Protein AF-A0AAN7DTL0-F1 (afdb_monomer_lite)

InterPro domains:
  IPR003123 VPS9 domain [PF02204] (1-80)
  IPR003123 VPS9 domain [PS51205] (1-87)
  IPR003123 VPS9 domain [SM00167] (1-96)
  IPR037191 VPS9 domain superfamily [G3DSA:1.20.1050.80] (1-104)
  IPR037191 VPS9 domain superfamily [SSF109993] (1-94)
  IPR045046 Vacuolar protein sorting-associated protein 9-like [PTHR23101] (1-171)

Secondary structure (DSSP, 8-state):
-HHHHHHHHHHHHHHHHS--SS--HHHHHHHHHHHHHHH--TTHHHHHHHHHHHS-GGGS-THHHHHHHHHHHHHHHHHS--TGGGTS-HHHHHHHHHHHHHHHHHHHHTTS------------------------S--S-TTSS--TTT--TTHHHHHHHHHHHHHHHHHHHHHHHHHHHHTT-------------------------------

Sequence (215 aa):
MNCCRVINNLLLNASMSENHALAGLDDFLPVLIYVTIKANPPQLHSNLKFIQLYRRQAKLVSEAAYYFTNLVSAKTFIVDLNGKSLSMDEIKFEESMQAARLTQTNRATQIETSPTLQGQTDPTPTRMHDKEKDTSGGSNYPYMDAEAGELTVGDVERLLSLYKDVVTKYTSLYKVVRHLSISKTETPVPHSEGTSFLLTQPEGTNTKIDHQKGK

Foldseek 3Di:
DVVLVVLQVVQQVVCVVDVDPRCDPVNRLVVLLVCCVVVVDPPLVVVLVCCVPPPDVVVCDDPNVVVSVSSVVSVVCVVVPAQVSVVHDRVVRVVVVVVVVVVVVVVVCVVPDDDDDDDDDDDDDDDDDDDDDDDPDDDPCPCPPPDPVRDDPVCVVVVVVVVVVVVVVVVVVVVVVVVVVVVPDDDDDDDDDDDDDDDDDDDDDDDDDDDDDDD

pLDDT: mean 74.24, std 25.09, range [28.2, 97.75]

Radius of gyration: 32.85 Å; chains: 1; bounding box: 103×50×85 Å

Organism: Quercus rubra (NCBI:txid3512)

Structure (mmCIF, N/CA/C/O backbone):
data_AF-A0AAN7DTL0-F1
#
_entry.id   AF-A0AAN7DTL0-F1
#
loop_
_atom_site.group_PDB
_atom_site.id
_atom_site.type_symbol
_atom_site.label_atom_id
_atom_site.label_alt_id
_atom_site.label_comp_id
_atom_site.label_asym_id
_atom_site.label_entity_id
_atom_site.label_seq_id
_atom_site.pdbx_PDB_ins_code
_atom_site.Cartn_x
_atom_site.Cartn_y
_atom_site.Cartn_z
_atom_site.occupancy
_atom_site.B_iso_or_equiv
_atom_site.auth_seq_id
_atom_site.auth_comp_id
_atom_site.auth_asym_id
_atom_site.auth_atom_id
_atom_site.pdbx_PDB_model_num
ATOM 1 N N . MET A 1 1 ? 5.613 1.010 -9.708 1.00 84.88 1 MET A N 1
ATOM 2 C CA . MET A 1 1 ? 6.569 1.655 -10.637 1.00 84.88 1 MET A CA 1
ATOM 3 C C . MET A 1 1 ? 6.277 3.140 -10.781 1.00 84.88 1 MET A C 1
ATOM 5 O O . MET A 1 1 ? 6.956 3.896 -10.110 1.00 84.88 1 MET A O 1
ATOM 9 N N . ASN A 1 2 ? 5.265 3.570 -11.549 1.00 93.31 2 ASN A N 1
ATOM 10 C CA . ASN A 1 2 ? 5.039 4.999 -11.850 1.00 93.31 2 ASN A CA 1
ATOM 11 C C . ASN A 1 2 ? 4.990 5.901 -10.602 1.00 93.31 2 ASN A C 1
ATOM 13 O O . ASN A 1 2 ? 5.726 6.876 -10.553 1.00 93.31 2 ASN A O 1
ATOM 17 N N . CYS A 1 3 ? 4.214 5.527 -9.575 1.00 94.75 3 CYS A N 1
ATOM 18 C CA . CYS A 1 3 ? 4.151 6.247 -8.292 1.00 94.75 3 CYS A CA 1
ATOM 19 C C . CYS A 1 3 ? 5.545 6.477 -7.671 1.00 94.75 3 CYS A C 1
ATOM 21 O O . CYS A 1 3 ? 5.913 7.609 -7.386 1.00 94.75 3 CYS A O 1
ATOM 23 N N . CYS A 1 4 ? 6.362 5.429 -7.555 1.00 92.62 4 CYS A N 1
ATOM 24 C CA . CYS A 1 4 ? 7.705 5.498 -6.973 1.00 92.62 4 CYS A CA 1
ATOM 25 C C . CYS A 1 4 ? 8.653 6.411 -7.771 1.00 92.62 4 CYS A C 1
ATOM 27 O O . CYS A 1 4 ? 9.419 7.160 -7.176 1.00 92.62 4 CYS A O 1
ATOM 29 N N . ARG A 1 5 ? 8.565 6.400 -9.111 1.00 92.44 5 ARG A N 1
ATOM 30 C CA . ARG A 1 5 ? 9.346 7.308 -9.973 1.00 92.44 5 ARG A CA 1
ATOM 31 C C . ARG A 1 5 ? 8.903 8.765 -9.804 1.00 92.44 5 ARG A C 1
ATOM 33 O O . ARG A 1 5 ? 9.748 9.647 -9.759 1.00 92.44 5 ARG A O 1
ATOM 40 N N . VAL A 1 6 ? 7.597 9.016 -9.661 1.00 95.00 6 VAL A N 1
ATOM 41 C CA . VAL A 1 6 ? 7.064 10.358 -9.363 1.00 95.00 6 VAL A CA 1
ATOM 42 C C . VAL A 1 6 ? 7.535 10.841 -7.990 1.00 95.00 6 VAL A C 1
ATOM 44 O O . VAL A 1 6 ? 8.031 11.957 -7.903 1.00 95.00 6 VAL A O 1
ATOM 47 N N . ILE A 1 7 ? 7.463 10.002 -6.948 1.00 92.88 7 ILE A N 1
ATOM 48 C CA . ILE A 1 7 ? 7.978 10.330 -5.607 1.00 92.88 7 ILE A CA 1
ATOM 49 C C . ILE A 1 7 ? 9.470 10.684 -5.674 1.00 92.88 7 ILE A C 1
ATOM 51 O O . ILE A 1 7 ? 9.850 11.756 -5.215 1.00 92.88 7 ILE A O 1
ATOM 55 N N . ASN A 1 8 ? 10.300 9.844 -6.304 1.00 90.56 8 ASN A N 1
ATOM 56 C CA . ASN A 1 8 ? 11.735 10.115 -6.441 1.00 90.56 8 ASN A CA 1
ATOM 57 C C . ASN A 1 8 ? 12.015 11.427 -7.182 1.00 90.56 8 ASN A C 1
ATOM 59 O O . ASN A 1 8 ? 12.858 12.197 -6.741 1.00 90.56 8 ASN A O 1
ATOM 63 N N . ASN A 1 9 ? 11.300 11.718 -8.272 1.00 91.00 9 ASN A N 1
ATOM 64 C CA . ASN A 1 9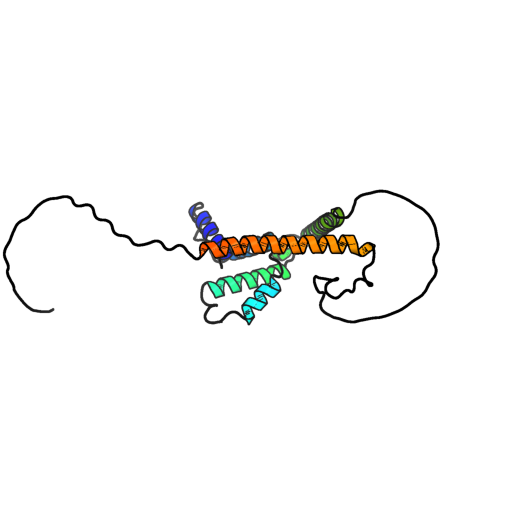 ? 11.474 12.975 -9.003 1.00 91.00 9 ASN A CA 1
ATOM 65 C C . ASN A 1 9 ? 11.083 14.199 -8.155 1.00 91.00 9 ASN A C 1
ATOM 67 O O . ASN A 1 9 ? 11.750 15.226 -8.226 1.00 91.00 9 ASN A O 1
ATOM 71 N N . LEU A 1 10 ? 10.025 14.100 -7.342 1.00 91.50 10 LEU A N 1
ATOM 72 C CA . LEU A 1 10 ? 9.616 15.177 -6.434 1.00 91.50 10 LEU A CA 1
ATOM 73 C C . LEU A 1 10 ? 10.633 15.388 -5.302 1.00 91.50 10 LEU A C 1
ATOM 75 O O . LEU A 1 10 ? 10.972 16.531 -5.009 1.00 91.50 10 LEU A O 1
ATOM 79 N N . LEU A 1 11 ? 11.156 14.305 -4.719 1.00 89.81 11 LEU A N 1
ATOM 80 C CA . LEU A 1 11 ? 12.211 14.358 -3.702 1.00 89.81 11 LEU A CA 1
ATOM 81 C C . LEU A 1 11 ? 13.516 14.939 -4.258 1.00 89.81 11 LEU A C 1
ATOM 83 O O . LEU A 1 11 ? 14.120 15.799 -3.623 1.00 89.81 11 LEU A O 1
ATOM 87 N N . LEU A 1 12 ? 13.914 14.537 -5.469 1.00 87.12 12 LEU A N 1
ATOM 88 C CA . LEU A 1 12 ? 15.067 15.116 -6.156 1.00 87.12 12 LEU A CA 1
ATOM 89 C C . LEU A 1 12 ? 14.874 16.622 -6.363 1.00 87.12 12 LEU A C 1
ATOM 91 O O . LEU A 1 12 ? 15.740 17.391 -5.961 1.00 87.12 12 LEU A O 1
ATOM 95 N N . ASN A 1 13 ? 13.724 17.057 -6.889 1.00 86.75 13 ASN A N 1
ATOM 96 C CA . ASN A 1 13 ? 13.424 18.480 -7.077 1.00 86.75 13 ASN A CA 1
ATOM 97 C C . ASN A 1 13 ? 13.464 19.274 -5.757 1.00 86.75 13 ASN A C 1
ATOM 99 O O . ASN A 1 13 ? 13.990 20.384 -5.743 1.00 86.75 13 ASN A O 1
ATOM 103 N N . ALA A 1 14 ? 12.962 18.708 -4.653 1.00 85.94 14 ALA A N 1
ATOM 104 C CA . ALA A 1 14 ? 13.074 19.320 -3.328 1.00 85.94 14 ALA A CA 1
ATOM 105 C C . ALA A 1 14 ? 14.546 19.452 -2.887 1.00 85.94 14 ALA A C 1
ATOM 107 O O . ALA A 1 14 ? 14.980 20.549 -2.544 1.00 85.94 14 ALA A O 1
ATOM 108 N N . SER A 1 15 ? 15.346 18.385 -3.019 1.00 80.94 15 SER A N 1
ATOM 109 C C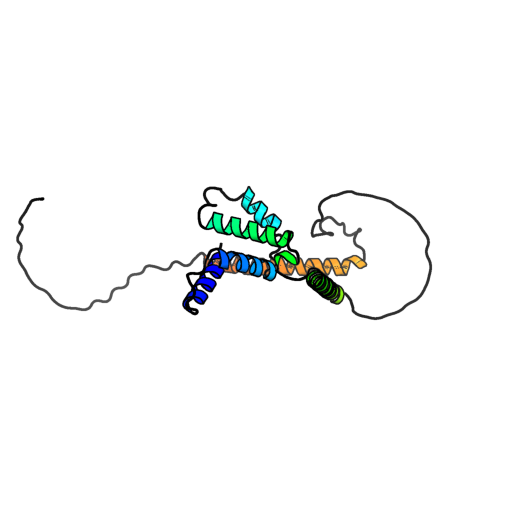A . SER A 1 15 ? 16.786 18.390 -2.686 1.00 80.94 15 SER A CA 1
ATOM 110 C C . SER A 1 15 ? 17.669 19.241 -3.613 1.00 80.94 15 SER A C 1
ATOM 112 O O . SER A 1 15 ? 18.841 19.448 -3.321 1.00 80.94 15 SER A O 1
ATOM 114 N N . MET A 1 16 ? 17.142 19.721 -4.747 1.00 77.94 16 MET A N 1
ATOM 115 C CA . MET A 1 16 ? 17.816 20.723 -5.588 1.00 77.94 16 MET A CA 1
ATOM 116 C C . MET A 1 16 ? 17.417 22.161 -5.213 1.00 77.94 16 MET A C 1
ATOM 118 O O . MET A 1 16 ? 18.109 23.102 -5.594 1.00 77.94 16 MET A O 1
ATOM 122 N N . SER A 1 17 ? 16.296 22.345 -4.505 1.00 75.69 17 SER A N 1
ATOM 123 C CA . SER A 1 17 ? 15.807 23.652 -4.041 1.00 75.69 17 SER A CA 1
ATOM 124 C C . SER A 1 17 ? 16.312 23.997 -2.640 1.00 75.69 17 SER A C 1
ATOM 126 O O . SER A 1 17 ? 16.540 25.164 -2.329 1.00 75.69 17 SER A O 1
ATOM 128 N N . GLU A 1 18 ? 16.470 22.988 -1.792 1.00 66.56 18 GLU A N 1
ATOM 129 C CA . GLU A 1 18 ? 17.090 23.073 -0.475 1.00 66.56 18 GLU A CA 1
ATOM 130 C C . GLU A 1 18 ? 18.455 22.384 -0.583 1.00 66.56 18 GLU A C 1
ATOM 132 O O . GLU A 1 18 ? 18.510 21.265 -1.081 1.00 66.56 18 GLU A O 1
ATOM 137 N N . ASN A 1 19 ? 19.551 23.019 -0.138 1.00 60.00 19 ASN A N 1
ATOM 138 C CA . ASN A 1 19 ? 20.939 22.516 -0.268 1.00 60.00 19 ASN A CA 1
ATOM 139 C C . ASN A 1 19 ? 21.245 21.289 0.632 1.00 60.00 19 ASN A C 1
ATOM 141 O O . ASN A 1 19 ? 22.289 21.219 1.284 1.00 60.00 19 ASN A O 1
ATOM 145 N N . HIS A 1 20 ? 20.319 20.340 0.714 1.00 58.62 20 HIS A N 1
ATOM 146 C CA . HIS A 1 20 ? 20.423 19.121 1.494 1.00 58.62 20 HIS A CA 1
ATOM 147 C C . HIS A 1 20 ? 21.000 17.989 0.636 1.00 58.62 20 HIS A C 1
ATOM 149 O O . HIS A 1 20 ? 20.791 17.935 -0.576 1.00 58.62 20 HIS A O 1
ATOM 155 N N . ALA A 1 21 ? 21.762 17.085 1.256 1.00 56.19 21 ALA A N 1
ATOM 156 C CA . ALA A 1 21 ? 22.398 15.986 0.534 1.00 56.19 21 ALA A CA 1
ATOM 157 C C . ALA A 1 21 ? 21.357 15.104 -0.186 1.00 56.19 21 ALA A C 1
ATOM 159 O O . ALA A 1 21 ? 20.257 14.907 0.326 1.00 56.19 21 ALA A O 1
ATOM 160 N N . LEU A 1 22 ? 21.741 14.597 -1.366 1.00 54.16 22 LEU A N 1
ATOM 161 C CA . LEU A 1 22 ? 20.922 13.817 -2.307 1.00 54.16 22 LEU A CA 1
ATOM 162 C C . LEU A 1 22 ? 19.872 12.935 -1.616 1.00 54.16 22 LEU A C 1
ATOM 164 O O . LEU A 1 22 ? 20.251 12.047 -0.853 1.00 54.16 22 LEU A O 1
ATOM 168 N N . ALA A 1 23 ? 18.594 13.150 -1.960 1.00 59.16 23 ALA A N 1
ATOM 169 C CA . ALA A 1 23 ? 17.445 12.445 -1.390 1.00 59.16 23 ALA A CA 1
ATOM 170 C C . ALA A 1 23 ? 17.705 10.935 -1.235 1.00 59.16 23 ALA A C 1
ATOM 172 O O . ALA A 1 23 ? 17.843 10.197 -2.220 1.00 59.16 23 ALA A O 1
ATOM 173 N N . GLY A 1 24 ? 17.814 10.500 0.017 1.00 64.94 24 GLY A N 1
ATOM 174 C CA . GLY A 1 24 ? 18.273 9.174 0.389 1.00 64.94 24 GLY A CA 1
ATOM 175 C C . GLY A 1 24 ? 17.180 8.113 0.291 1.00 64.94 24 GLY A C 1
ATOM 176 O O . GLY A 1 24 ? 15.995 8.388 0.087 1.00 64.94 24 GLY A O 1
ATOM 177 N N . LEU A 1 25 ? 17.577 6.858 0.518 1.00 62.06 25 LEU A N 1
ATOM 178 C CA . LEU A 1 25 ? 16.626 5.766 0.757 1.00 62.06 25 LEU A CA 1
ATOM 179 C C . LEU A 1 25 ? 15.698 6.091 1.943 1.00 62.06 25 LEU A C 1
ATOM 181 O O . LEU A 1 25 ? 14.508 5.764 1.902 1.00 62.06 25 LEU A O 1
ATOM 185 N N . ASP A 1 26 ? 16.245 6.775 2.948 1.00 78.25 26 ASP A N 1
ATOM 186 C CA . ASP A 1 26 ? 15.572 7.139 4.193 1.00 78.25 26 ASP A CA 1
ATOM 187 C C . ASP A 1 26 ? 14.480 8.208 4.001 1.00 78.25 26 ASP A C 1
ATOM 189 O O . ASP A 1 26 ? 13.496 8.199 4.736 1.00 78.25 26 ASP A O 1
ATOM 193 N N . ASP A 1 27 ? 14.572 9.050 2.963 1.00 87.69 27 ASP A N 1
ATOM 194 C CA . ASP A 1 27 ? 13.522 10.019 2.601 1.00 87.69 27 ASP A CA 1
ATOM 195 C C . ASP A 1 27 ? 12.380 9.359 1.808 1.00 87.69 27 ASP A C 1
ATOM 197 O O . ASP A 1 27 ? 11.207 9.731 1.915 1.00 87.69 27 ASP A O 1
ATOM 201 N N . PHE A 1 28 ? 12.705 8.345 0.998 1.00 92.44 28 PHE A N 1
ATOM 202 C CA . PHE A 1 28 ? 11.746 7.704 0.098 1.00 92.44 28 PHE A CA 1
ATOM 203 C C . PHE A 1 28 ? 10.671 6.895 0.831 1.00 92.44 28 PHE A C 1
ATOM 205 O O . PHE A 1 28 ? 9.485 6.988 0.494 1.00 92.44 28 PHE A O 1
ATOM 212 N N . LEU A 1 29 ? 11.063 6.061 1.800 1.00 93.88 29 LEU A N 1
ATOM 213 C CA . LEU A 1 29 ? 10.135 5.118 2.431 1.00 93.88 29 LEU A CA 1
ATOM 214 C C . LEU A 1 29 ? 9.040 5.811 3.274 1.00 93.88 29 LEU A C 1
ATOM 216 O O . LEU A 1 29 ? 7.875 5.437 3.100 1.00 93.88 29 LEU A O 1
ATOM 220 N N . PRO A 1 30 ? 9.325 6.837 4.105 1.00 94.56 30 PRO A N 1
ATOM 221 C CA . PRO A 1 30 ? 8.293 7.595 4.817 1.00 94.56 30 PRO A CA 1
ATOM 222 C C . PRO A 1 30 ? 7.285 8.257 3.870 1.00 94.56 30 PRO A C 1
ATOM 224 O O . PRO A 1 30 ? 6.075 8.182 4.098 1.00 94.56 30 PRO A O 1
ATOM 227 N N . VAL A 1 31 ? 7.754 8.832 2.755 1.00 95.44 31 VAL A N 1
ATOM 228 C CA . VAL A 1 31 ? 6.873 9.433 1.741 1.00 95.44 31 VAL A CA 1
ATOM 229 C C . VAL A 1 31 ? 6.033 8.369 1.031 1.00 95.44 31 VAL A C 1
ATOM 231 O O . VAL A 1 31 ? 4.840 8.581 0.812 1.00 95.44 31 VAL A O 1
ATOM 234 N N . LEU A 1 32 ? 6.593 7.192 0.730 1.00 96.38 32 LEU A N 1
ATOM 235 C CA . LEU A 1 32 ? 5.830 6.076 0.164 1.00 96.38 32 LEU A CA 1
ATOM 236 C C . LEU A 1 32 ? 4.743 5.567 1.126 1.00 96.38 32 LEU A C 1
ATOM 238 O O . LEU A 1 32 ? 3.627 5.288 0.680 1.00 96.38 32 LEU A O 1
ATOM 242 N N . ILE A 1 33 ? 5.036 5.470 2.428 1.00 96.75 33 ILE A N 1
ATOM 243 C CA . ILE A 1 33 ? 4.054 5.121 3.468 1.00 96.75 33 ILE A CA 1
ATOM 244 C C . ILE A 1 33 ? 2.928 6.160 3.485 1.00 96.75 33 ILE A C 1
ATOM 246 O O . ILE A 1 33 ? 1.760 5.796 3.333 1.00 96.75 33 ILE A O 1
ATOM 250 N N . TYR A 1 34 ? 3.268 7.450 3.571 1.00 96.56 34 TYR A N 1
ATOM 251 C CA . TYR A 1 34 ? 2.298 8.547 3.566 1.00 96.56 34 TYR A CA 1
ATOM 252 C C . TYR A 1 34 ? 1.398 8.523 2.321 1.00 96.56 34 TYR A C 1
ATOM 254 O O . TYR A 1 34 ? 0.171 8.528 2.438 1.00 96.56 34 TYR A O 1
ATOM 262 N N . VAL A 1 35 ? 1.985 8.422 1.123 1.00 97.75 35 VAL A N 1
ATOM 263 C CA . VAL A 1 35 ? 1.236 8.343 -0.142 1.00 97.75 35 VAL A CA 1
ATOM 264 C C . VAL A 1 35 ? 0.335 7.106 -0.179 1.00 97.75 35 VAL A C 1
ATOM 266 O O . VAL A 1 35 ? -0.795 7.199 -0.653 1.00 97.75 35 VAL A O 1
ATOM 269 N N . THR A 1 36 ? 0.778 5.967 0.360 1.00 97.56 36 THR A N 1
ATOM 270 C CA . THR A 1 36 ? -0.031 4.737 0.416 1.00 97.56 36 THR A CA 1
ATOM 271 C C . THR A 1 36 ? -1.252 4.902 1.325 1.00 97.56 36 THR A C 1
ATOM 273 O O . THR A 1 36 ? -2.355 4.537 0.918 1.00 97.56 36 THR A O 1
ATOM 276 N N . ILE A 1 37 ? -1.088 5.514 2.505 1.00 96.88 37 ILE A N 1
ATOM 277 C CA . ILE A 1 37 ? -2.197 5.833 3.423 1.00 96.88 37 ILE A CA 1
ATOM 278 C C . ILE A 1 37 ? -3.173 6.816 2.760 1.00 96.88 37 ILE A C 1
ATOM 280 O O . ILE A 1 37 ? -4.380 6.580 2.746 1.00 96.88 37 ILE A O 1
ATOM 284 N N . LYS A 1 38 ? -2.665 7.907 2.172 1.00 96.81 38 LYS A N 1
ATOM 285 C CA . LYS A 1 38 ? -3.496 8.962 1.566 1.00 96.81 38 LYS A CA 1
ATOM 286 C C . LYS A 1 38 ? -4.232 8.510 0.305 1.00 96.81 38 LYS A C 1
ATOM 288 O O . LYS A 1 38 ? -5.343 8.978 0.073 1.00 96.81 38 LYS A O 1
ATOM 293 N N . ALA A 1 39 ? -3.635 7.630 -0.498 1.00 97.44 39 ALA A N 1
ATOM 294 C CA . ALA A 1 39 ? -4.265 7.079 -1.696 1.00 97.44 39 ALA A CA 1
ATOM 295 C C . ALA A 1 39 ? -5.263 5.950 -1.388 1.00 97.44 39 ALA A C 1
ATOM 297 O O . ALA A 1 39 ? -6.143 5.703 -2.208 1.00 97.44 39 ALA A O 1
ATOM 298 N N . ASN A 1 40 ? -5.107 5.261 -0.247 1.00 96.25 40 ASN A N 1
ATOM 299 C CA . ASN A 1 40 ? -5.919 4.120 0.194 1.00 96.25 40 ASN A CA 1
ATOM 300 C C . ASN A 1 40 ? -6.302 3.147 -0.954 1.00 96.25 40 ASN A C 1
ATOM 302 O O . ASN A 1 40 ? -7.487 2.956 -1.246 1.00 96.25 40 ASN A O 1
ATOM 306 N N . PRO A 1 41 ? -5.316 2.575 -1.676 1.00 96.38 41 PRO A N 1
ATOM 307 C CA . PRO A 1 41 ? -5.588 1.789 -2.874 1.00 96.38 41 PRO A CA 1
ATOM 308 C C . PRO A 1 41 ? -6.394 0.518 -2.537 1.00 96.38 41 PRO A C 1
ATOM 310 O O . PRO A 1 41 ? -5.975 -0.265 -1.675 1.00 96.38 41 PRO A O 1
ATOM 313 N N . PRO A 1 42 ? -7.522 0.258 -3.228 1.00 94.44 42 PRO A N 1
ATOM 314 C CA . PRO A 1 42 ? -8.387 -0.870 -2.911 1.00 94.44 42 PRO A CA 1
ATOM 315 C C . PRO A 1 42 ? -7.650 -2.202 -3.078 1.00 94.44 42 PRO A C 1
ATOM 317 O O . PRO A 1 42 ? -6.850 -2.388 -3.997 1.00 94.44 42 PRO A O 1
ATOM 320 N N . GLN A 1 43 ? -7.939 -3.144 -2.176 1.00 95.94 43 GLN A N 1
ATOM 321 C CA . GLN A 1 43 ? -7.396 -4.508 -2.194 1.00 95.94 43 GLN A CA 1
ATOM 322 C C . GLN A 1 43 ? -5.851 -4.579 -2.234 1.00 95.94 43 GLN A C 1
ATOM 324 O O . GLN A 1 43 ? -5.293 -5.537 -2.770 1.00 95.94 43 GLN A O 1
ATOM 329 N N . LEU A 1 44 ? -5.142 -3.595 -1.656 1.00 97.00 44 LEU A N 1
ATOM 330 C CA . LEU A 1 44 ? -3.671 -3.510 -1.666 1.00 97.00 44 LEU A CA 1
ATOM 331 C C . LEU A 1 44 ? -2.978 -4.837 -1.309 1.00 97.00 44 LEU A C 1
ATOM 333 O O . LEU A 1 44 ? -2.071 -5.264 -2.022 1.00 97.00 44 LEU A O 1
ATOM 337 N N . HIS A 1 45 ? -3.427 -5.519 -0.250 1.00 96.44 45 HIS A N 1
ATOM 338 C CA . HIS A 1 45 ? -2.856 -6.804 0.163 1.00 96.44 45 HIS A CA 1
ATOM 339 C C . HIS A 1 45 ? -2.965 -7.880 -0.934 1.00 96.44 45 HIS A C 1
ATOM 341 O O . HIS A 1 45 ? -1.965 -8.515 -1.275 1.00 96.44 45 HIS A O 1
ATOM 347 N N . SER A 1 46 ? -4.150 -8.041 -1.529 1.00 97.75 46 SER A N 1
ATOM 348 C CA . SER A 1 46 ? -4.396 -8.996 -2.616 1.00 97.75 46 SER A CA 1
ATOM 349 C C . SER A 1 46 ? -3.593 -8.648 -3.869 1.00 97.75 46 SER A C 1
ATOM 351 O O . SER A 1 46 ? -2.994 -9.533 -4.474 1.00 97.75 46 SER A O 1
ATOM 353 N N . ASN A 1 47 ? -3.510 -7.360 -4.219 1.00 97.00 47 ASN A N 1
ATOM 354 C CA . ASN A 1 47 ? -2.726 -6.872 -5.355 1.00 97.00 47 ASN A CA 1
ATOM 355 C C . ASN A 1 47 ? -1.225 -7.164 -5.192 1.00 97.00 47 ASN A C 1
ATOM 357 O O . ASN A 1 47 ? -0.584 -7.644 -6.129 1.00 97.00 47 ASN A O 1
ATOM 361 N N . LEU A 1 48 ? -0.658 -6.944 -4.000 1.00 96.50 48 LEU A N 1
ATOM 362 C CA . LEU A 1 48 ? 0.742 -7.279 -3.717 1.00 96.50 48 LEU A CA 1
ATOM 363 C C . LEU A 1 48 ? 0.990 -8.791 -3.769 1.00 96.50 48 LEU A C 1
ATOM 365 O O . LEU A 1 48 ? 1.939 -9.226 -4.421 1.00 96.50 48 LEU A O 1
ATOM 369 N N . LYS A 1 49 ? 0.109 -9.596 -3.161 1.00 96.50 49 LYS A N 1
ATOM 370 C CA . LYS A 1 49 ? 0.205 -11.064 -3.186 1.00 96.50 49 LYS A CA 1
ATOM 371 C C . LYS A 1 49 ? 0.091 -11.622 -4.610 1.00 96.50 49 LYS A C 1
ATOM 373 O O . LYS A 1 49 ? 0.851 -12.512 -4.981 1.00 96.50 49 LYS A O 1
ATOM 378 N N . PHE A 1 50 ? -0.796 -11.065 -5.436 1.00 97.56 50 PHE A N 1
ATOM 379 C CA . PHE A 1 50 ? -0.915 -11.417 -6.852 1.00 97.56 50 PHE A CA 1
ATOM 380 C C . PHE A 1 50 ? 0.378 -11.117 -7.624 1.00 97.56 50 PHE A C 1
ATOM 382 O O . PHE A 1 50 ? 0.875 -11.977 -8.350 1.00 97.56 50 PHE A O 1
ATOM 389 N N . ILE A 1 51 ? 0.967 -9.931 -7.431 1.00 95.50 51 ILE A N 1
ATOM 390 C CA . ILE A 1 51 ? 2.246 -9.571 -8.059 1.00 95.50 51 ILE A CA 1
ATOM 391 C C . ILE A 1 51 ? 3.362 -10.524 -7.607 1.00 95.50 51 ILE A C 1
ATOM 393 O O . ILE A 1 51 ? 4.134 -10.970 -8.450 1.00 95.50 51 ILE A O 1
ATOM 397 N N . GLN A 1 52 ? 3.429 -10.875 -6.321 1.00 92.94 52 GLN A N 1
ATOM 398 C CA . GLN A 1 52 ? 4.441 -11.791 -5.787 1.00 92.94 52 GLN A CA 1
ATOM 399 C C . GLN A 1 52 ? 4.355 -13.201 -6.396 1.00 92.94 52 GLN A C 1
ATOM 401 O O . GLN A 1 52 ? 5.387 -13.810 -6.661 1.00 92.94 52 GLN A O 1
ATOM 406 N N . LEU A 1 53 ? 3.140 -13.715 -6.618 1.00 95.31 53 LEU A N 1
ATOM 407 C CA . LEU A 1 53 ? 2.914 -15.081 -7.103 1.00 95.31 53 LEU A CA 1
ATOM 408 C C . LEU A 1 53 ? 2.977 -15.209 -8.633 1.00 95.31 53 LEU A C 1
ATOM 410 O O . LEU A 1 53 ? 3.513 -16.191 -9.139 1.00 95.31 53 LEU A O 1
ATOM 414 N N . TYR A 1 54 ? 2.435 -14.238 -9.375 1.00 96.25 54 TYR A N 1
ATOM 415 C CA . TYR A 1 54 ? 2.184 -14.380 -10.818 1.00 96.25 54 TYR A CA 1
ATOM 416 C C . TYR A 1 54 ? 3.069 -13.504 -11.714 1.00 96.25 54 TYR A C 1
ATOM 418 O O . TYR A 1 54 ? 3.057 -13.650 -12.941 1.00 96.25 54 TYR A O 1
ATOM 426 N N . ARG A 1 55 ? 3.872 -12.590 -11.153 1.00 93.25 55 ARG A N 1
ATOM 427 C CA . ARG A 1 55 ? 4.831 -11.819 -11.955 1.00 93.25 55 ARG A CA 1
ATOM 428 C C . ARG A 1 55 ? 6.027 -12.693 -12.328 1.00 93.25 55 ARG A C 1
ATOM 430 O O . ARG A 1 55 ? 6.652 -13.313 -11.476 1.00 93.25 55 ARG A O 1
ATOM 437 N N . ARG A 1 56 ? 6.408 -12.679 -13.612 1.00 92.50 56 ARG A N 1
ATOM 438 C CA . ARG A 1 56 ? 7.624 -13.362 -14.091 1.00 92.50 56 ARG A CA 1
ATOM 439 C C . ARG A 1 56 ? 8.837 -12.858 -13.304 1.00 92.50 56 ARG A C 1
ATOM 441 O O . ARG A 1 56 ? 9.161 -11.674 -13.406 1.00 92.50 56 ARG A O 1
ATOM 448 N N . GLN A 1 57 ? 9.521 -13.748 -12.587 1.00 87.81 57 GLN A N 1
ATOM 449 C CA . GLN A 1 57 ? 10.645 -13.401 -11.704 1.00 87.81 57 GLN A CA 1
ATOM 450 C C . GLN A 1 57 ? 11.771 -12.670 -12.459 1.00 87.81 57 GLN A C 1
ATOM 452 O O . GLN A 1 57 ? 12.244 -11.634 -12.006 1.00 87.81 57 GLN A O 1
ATOM 457 N N . ALA A 1 58 ? 12.076 -13.085 -13.695 1.00 89.88 58 ALA A N 1
ATOM 458 C CA . ALA A 1 58 ? 13.023 -12.399 -14.588 1.00 89.88 58 ALA A CA 1
ATOM 459 C C . ALA A 1 58 ? 12.653 -10.933 -14.946 1.00 89.88 58 ALA A C 1
ATOM 461 O O . ALA A 1 58 ? 13.463 -10.218 -15.525 1.00 89.88 58 ALA A O 1
ATOM 462 N N . LYS A 1 59 ? 11.432 -10.470 -14.627 1.00 88.62 59 LYS A N 1
ATOM 463 C CA . LYS A 1 59 ? 10.963 -9.073 -14.768 1.00 88.62 59 LYS A CA 1
ATOM 464 C C . LYS A 1 59 ? 10.660 -8.395 -13.418 1.00 88.62 59 LYS A C 1
ATOM 466 O O . LYS A 1 59 ? 9.983 -7.358 -13.374 1.00 88.62 59 LYS A O 1
ATOM 471 N N . LEU A 1 60 ? 11.114 -8.984 -12.315 1.00 89.38 60 LEU A N 1
ATOM 472 C CA . LEU A 1 60 ? 11.068 -8.426 -10.964 1.00 89.38 60 LEU A CA 1
ATOM 473 C C . LEU A 1 60 ? 12.498 -8.396 -10.403 1.00 89.38 60 LEU A C 1
ATOM 475 O O . LEU A 1 60 ? 12.842 -9.115 -9.475 1.00 89.38 60 LEU A O 1
ATOM 479 N N . VAL A 1 61 ? 13.337 -7.576 -11.036 1.00 92.00 61 VAL A N 1
ATOM 480 C CA . VAL A 1 61 ? 14.766 -7.399 -10.737 1.00 92.00 61 VAL A CA 1
ATOM 481 C C . VAL A 1 61 ? 15.107 -5.906 -10.686 1.00 92.00 61 VAL A C 1
ATOM 483 O O . VAL A 1 61 ? 14.355 -5.089 -11.227 1.00 92.00 61 VAL A O 1
ATOM 486 N N . SER A 1 62 ? 16.232 -5.545 -10.057 1.00 92.44 62 SER A N 1
ATOM 487 C CA . SER A 1 62 ? 16.711 -4.153 -9.935 1.00 92.44 62 SER A CA 1
ATOM 488 C C . SER A 1 62 ? 15.624 -3.204 -9.374 1.00 92.44 62 SER A C 1
ATOM 490 O O . SER A 1 62 ? 14.929 -3.579 -8.428 1.00 92.44 62 SER A O 1
ATOM 492 N N . GLU A 1 63 ? 15.439 -2.010 -9.951 1.00 91.44 63 GLU A N 1
ATOM 493 C CA . GLU A 1 63 ? 14.431 -0.991 -9.590 1.00 91.44 63 GLU A CA 1
ATOM 494 C C . GLU A 1 63 ? 13.032 -1.588 -9.338 1.00 91.44 63 GLU A C 1
ATOM 496 O O . GLU A 1 63 ? 12.338 -1.206 -8.393 1.00 91.44 63 GLU A O 1
ATOM 501 N N . ALA A 1 64 ? 12.616 -2.573 -10.145 1.00 92.12 64 ALA A N 1
ATOM 502 C CA . ALA A 1 64 ? 11.308 -3.210 -10.005 1.00 92.12 64 ALA A CA 1
ATOM 503 C C . ALA A 1 64 ? 11.188 -4.084 -8.751 1.00 92.12 64 ALA A C 1
ATOM 505 O O . ALA A 1 64 ? 10.118 -4.109 -8.144 1.00 92.12 64 ALA A O 1
ATOM 506 N N . ALA A 1 65 ? 12.260 -4.782 -8.366 1.00 94.12 65 ALA A N 1
ATOM 507 C CA . ALA A 1 65 ? 12.309 -5.519 -7.107 1.00 94.12 65 ALA A CA 1
ATOM 508 C C . ALA A 1 65 ? 12.369 -4.547 -5.922 1.00 94.12 65 ALA A C 1
ATOM 510 O O . ALA A 1 65 ? 11.567 -4.663 -5.003 1.00 94.12 65 ALA A O 1
ATOM 511 N N . TYR A 1 66 ? 13.244 -3.539 -5.992 1.00 93.44 66 TYR A N 1
ATOM 512 C CA . TYR A 1 66 ? 13.431 -2.531 -4.945 1.00 93.44 66 TYR A CA 1
ATOM 513 C C . TYR A 1 66 ? 12.123 -1.807 -4.577 1.00 93.44 66 TYR A C 1
ATOM 515 O O . TYR A 1 66 ? 11.710 -1.812 -3.417 1.00 93.44 66 TYR A O 1
ATOM 523 N N . TYR A 1 67 ? 11.402 -1.262 -5.563 1.00 94.31 67 TYR A N 1
ATOM 524 C CA . TYR A 1 67 ? 10.114 -0.608 -5.308 1.00 94.31 67 TYR A CA 1
ATOM 525 C C . TYR A 1 67 ? 9.019 -1.572 -4.845 1.00 94.31 67 TYR A C 1
ATOM 527 O O . TYR A 1 67 ? 8.128 -1.160 -4.102 1.00 94.31 67 TYR A O 1
ATOM 535 N N . PHE A 1 68 ? 9.049 -2.835 -5.280 1.00 96.19 68 PHE A N 1
ATOM 536 C CA . PHE A 1 68 ? 8.096 -3.833 -4.801 1.00 96.19 68 PHE A CA 1
ATOM 537 C C . PHE A 1 68 ? 8.344 -4.165 -3.326 1.00 96.19 68 PHE A C 1
ATOM 539 O O . PHE A 1 68 ? 7.404 -4.106 -2.538 1.00 96.19 68 PHE A O 1
ATOM 546 N N . THR A 1 69 ? 9.600 -4.406 -2.938 1.00 95.44 69 THR A N 1
ATOM 547 C CA . THR A 1 69 ? 10.001 -4.613 -1.540 1.00 95.44 69 THR A CA 1
ATOM 548 C C . THR A 1 69 ? 9.609 -3.421 -0.673 1.00 95.44 69 THR A C 1
ATOM 550 O O . THR A 1 69 ? 8.937 -3.617 0.332 1.00 95.44 69 THR A O 1
ATOM 553 N N . ASN A 1 70 ? 9.908 -2.184 -1.087 1.00 95.31 70 ASN A N 1
ATOM 554 C CA . ASN A 1 70 ? 9.528 -0.993 -0.316 1.00 95.31 70 ASN A CA 1
ATOM 555 C C . ASN A 1 70 ? 8.007 -0.833 -0.161 1.00 95.31 70 ASN A C 1
ATOM 557 O O . ASN A 1 70 ? 7.544 -0.418 0.899 1.00 95.31 70 ASN A O 1
ATOM 561 N N . LEU A 1 71 ? 7.209 -1.200 -1.171 1.00 96.69 71 LEU A N 1
ATOM 562 C CA . LEU A 1 71 ? 5.747 -1.172 -1.064 1.00 96.69 71 LEU A CA 1
ATOM 563 C C . LEU A 1 71 ? 5.197 -2.303 -0.173 1.00 96.69 71 LEU A C 1
ATOM 565 O O . LEU A 1 71 ? 4.201 -2.103 0.520 1.00 96.69 71 LEU A O 1
ATOM 569 N N . VAL A 1 72 ? 5.855 -3.467 -0.142 1.00 97.00 72 VAL A N 1
ATOM 570 C CA . VAL A 1 72 ? 5.560 -4.539 0.825 1.00 97.00 72 VAL A CA 1
ATOM 571 C C . VAL A 1 72 ? 5.910 -4.090 2.248 1.00 97.00 72 VAL A C 1
ATOM 573 O O . VAL A 1 72 ? 5.070 -4.233 3.134 1.00 97.00 72 VAL A O 1
ATOM 576 N N . SER A 1 73 ? 7.077 -3.472 2.462 1.00 96.75 73 SER A N 1
ATOM 577 C CA . SER A 1 73 ? 7.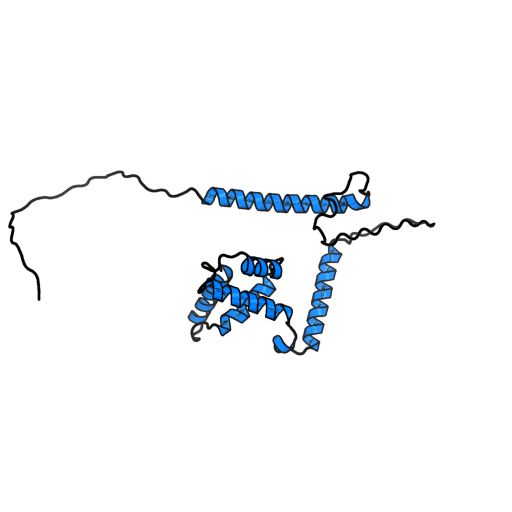476 -2.888 3.750 1.00 96.75 73 SER A CA 1
ATOM 578 C C . SER A 1 73 ? 6.489 -1.819 4.217 1.00 96.75 73 SER A C 1
ATOM 580 O O . SER A 1 73 ? 6.032 -1.875 5.355 1.00 96.75 73 SER A O 1
ATOM 582 N N . ALA A 1 74 ? 6.077 -0.905 3.330 1.00 97.06 74 ALA A N 1
ATOM 583 C CA . ALA A 1 74 ? 5.061 0.102 3.632 1.00 97.06 74 ALA A CA 1
ATOM 584 C C . ALA A 1 74 ? 3.711 -0.535 4.009 1.00 97.06 74 ALA A C 1
ATOM 586 O O . ALA A 1 74 ? 3.109 -0.149 5.008 1.00 97.06 74 ALA A O 1
ATOM 587 N N . LYS A 1 75 ? 3.253 -1.562 3.274 1.00 97.12 75 LYS A N 1
ATOM 588 C CA . LYS A 1 75 ? 2.039 -2.323 3.622 1.00 97.12 75 LYS A CA 1
ATOM 589 C C . LYS A 1 75 ? 2.151 -3.005 4.989 1.00 97.12 75 LYS A C 1
ATOM 591 O O . LYS A 1 75 ? 1.141 -3.131 5.673 1.00 97.12 75 LYS A O 1
ATOM 596 N N . THR A 1 76 ? 3.323 -3.510 5.368 1.00 97.31 76 THR A N 1
ATOM 597 C CA . THR A 1 76 ? 3.523 -4.154 6.676 1.00 97.31 76 THR A CA 1
ATOM 598 C C . THR A 1 76 ? 3.521 -3.110 7.786 1.00 97.31 76 THR A C 1
ATOM 600 O O . THR A 1 76 ? 2.696 -3.217 8.685 1.00 97.31 76 THR A O 1
ATOM 603 N N . PHE A 1 77 ? 4.295 -2.031 7.641 1.00 97.25 77 PHE A N 1
ATOM 604 C CA . PHE A 1 77 ? 4.296 -0.906 8.580 1.00 97.25 77 PHE A CA 1
ATOM 605 C C . PHE A 1 77 ? 2.888 -0.350 8.842 1.00 97.25 77 PHE A C 1
ATOM 607 O O . PHE A 1 77 ? 2.541 -0.115 9.989 1.00 97.25 77 PHE A O 1
ATOM 614 N N . ILE A 1 78 ? 2.060 -0.185 7.801 1.00 97.00 78 ILE A N 1
ATOM 615 C CA . ILE A 1 78 ? 0.679 0.316 7.932 1.00 97.00 78 ILE A CA 1
ATOM 616 C C . ILE A 1 78 ? -0.234 -0.662 8.693 1.00 97.00 78 ILE A C 1
ATOM 618 O O . ILE A 1 78 ? -1.159 -0.216 9.365 1.00 97.00 78 ILE A O 1
ATOM 622 N N . VAL A 1 79 ? -0.007 -1.977 8.590 1.00 95.81 79 VAL A N 1
ATOM 623 C CA . VAL A 1 79 ? -0.805 -2.985 9.317 1.00 95.81 79 VAL A CA 1
ATOM 624 C C . VAL A 1 79 ? -0.448 -3.021 10.802 1.00 95.81 79 VAL A C 1
ATOM 626 O O . VAL A 1 79 ? -1.348 -3.153 11.625 1.00 95.81 79 VAL A O 1
ATOM 629 N N . ASP A 1 80 ? 0.831 -2.848 11.135 1.00 95.56 80 ASP A N 1
ATOM 630 C CA . ASP A 1 80 ? 1.344 -2.927 12.510 1.00 95.56 80 ASP A CA 1
ATOM 631 C C . ASP A 1 80 ? 1.459 -1.534 13.187 1.00 95.56 80 ASP A C 1
ATOM 633 O O . ASP A 1 80 ? 2.094 -1.375 14.235 1.00 95.56 80 ASP A O 1
ATOM 637 N N . LEU A 1 81 ? 0.856 -0.504 12.576 1.00 95.19 81 LEU A N 1
ATOM 638 C CA . LEU A 1 81 ? 0.970 0.907 12.955 1.00 95.19 81 LEU A CA 1
ATOM 639 C C . LEU A 1 81 ? 0.295 1.203 14.305 1.00 95.19 81 LEU A C 1
ATOM 641 O O . LEU A 1 81 ? -0.882 0.916 14.509 1.00 95.19 81 LEU A O 1
ATOM 645 N N . ASN A 1 82 ? 1.043 1.846 15.200 1.00 94.56 82 ASN A N 1
ATOM 646 C CA . ASN A 1 82 ? 0.637 2.234 16.557 1.00 94.56 82 ASN A CA 1
ATOM 647 C C . ASN A 1 82 ? 1.225 3.613 16.928 1.00 94.56 82 ASN A C 1
ATOM 649 O O . ASN A 1 82 ? 2.026 4.164 16.164 1.00 94.56 82 ASN A O 1
ATOM 653 N N . GLY A 1 83 ? 0.873 4.162 18.099 1.00 93.94 83 GLY A N 1
ATOM 654 C CA . GLY A 1 83 ? 1.344 5.485 18.531 1.00 93.94 83 GLY A CA 1
ATOM 655 C C . GLY A 1 83 ? 2.874 5.611 18.564 1.00 93.94 83 GLY A C 1
ATOM 656 O O . GLY A 1 83 ? 3.436 6.579 18.042 1.00 93.94 83 GLY A O 1
ATOM 657 N N . LYS A 1 84 ? 3.572 4.584 19.068 1.00 94.38 84 LYS A N 1
ATOM 658 C CA . LYS A 1 84 ? 5.046 4.560 19.152 1.00 94.38 84 LYS A CA 1
ATOM 659 C C . LYS A 1 84 ? 5.710 4.594 17.776 1.00 94.38 84 LYS A C 1
ATOM 661 O O . LYS A 1 84 ? 6.710 5.285 17.607 1.00 94.38 84 LYS A O 1
ATOM 666 N N . SER A 1 85 ? 5.143 3.902 16.784 1.00 93.00 85 SER A N 1
ATOM 667 C CA . SER A 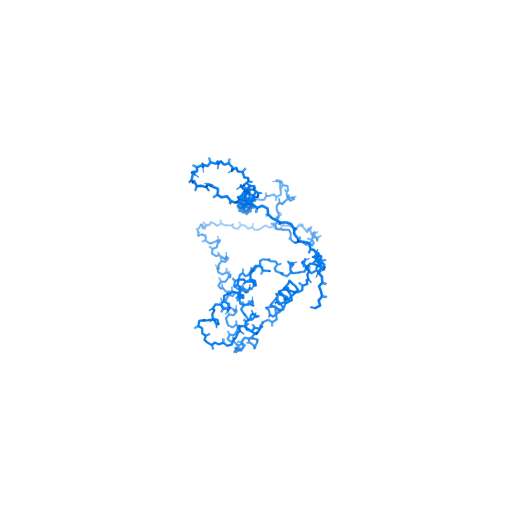1 85 ? 5.627 3.919 15.393 1.00 93.00 85 SER A CA 1
ATOM 668 C C . SER A 1 85 ? 5.548 5.297 14.726 1.00 93.00 85 SER A C 1
ATOM 670 O O . SER A 1 85 ? 6.226 5.517 13.725 1.00 93.00 85 SER A O 1
ATOM 672 N N . LEU A 1 86 ? 4.736 6.214 15.261 1.00 92.25 86 LEU A N 1
ATOM 673 C CA . LEU A 1 86 ? 4.604 7.598 14.798 1.00 92.25 86 LEU A CA 1
ATOM 674 C C . LEU A 1 86 ? 5.198 8.627 15.780 1.00 92.25 86 LEU A C 1
ATOM 676 O O . LEU A 1 86 ? 4.948 9.822 15.626 1.00 92.25 86 LEU A O 1
ATOM 680 N N . SER A 1 87 ? 5.958 8.184 16.788 1.00 93.94 87 SER A N 1
ATOM 681 C CA . SER A 1 87 ? 6.518 9.041 17.846 1.00 93.94 87 SER A CA 1
ATOM 682 C C . SER A 1 87 ? 5.464 9.900 18.567 1.00 93.94 87 SER A C 1
ATOM 684 O O . SER A 1 87 ? 5.708 11.069 18.867 1.00 93.94 87 SER A O 1
ATOM 686 N N . MET A 1 88 ? 4.282 9.334 18.841 1.00 93.44 88 MET A N 1
ATOM 687 C CA . MET A 1 88 ? 3.196 9.998 19.573 1.00 93.44 88 MET A CA 1
ATOM 688 C C . MET A 1 88 ? 2.696 9.172 20.764 1.00 93.44 88 MET A C 1
ATOM 690 O O . MET A 1 88 ? 2.835 7.949 20.794 1.00 93.44 88 MET A O 1
ATOM 694 N N . ASP A 1 89 ? 2.070 9.846 21.729 1.00 95.62 89 ASP A N 1
ATOM 695 C CA . ASP A 1 89 ? 1.447 9.196 22.883 1.00 95.62 89 ASP A CA 1
ATOM 696 C C . ASP A 1 89 ? 0.288 8.282 22.462 1.00 95.62 89 ASP A C 1
ATOM 698 O O . ASP A 1 89 ? -0.583 8.675 21.683 1.00 95.62 89 ASP A O 1
ATOM 702 N N . GLU A 1 90 ? 0.236 7.077 23.033 1.00 94.25 90 GLU A N 1
ATOM 703 C CA . GLU A 1 90 ? -0.760 6.054 22.675 1.00 94.25 90 GLU A CA 1
ATOM 704 C C . GLU A 1 90 ? -2.206 6.509 22.951 1.00 94.25 90 GLU A C 1
ATOM 706 O O . GLU A 1 90 ? -3.117 6.183 22.196 1.00 94.25 90 GLU A O 1
ATOM 711 N N . ILE A 1 91 ? -2.413 7.323 23.995 1.00 95.62 91 ILE A N 1
ATOM 712 C CA . ILE A 1 91 ? -3.725 7.899 24.332 1.00 95.62 91 ILE A CA 1
ATOM 713 C C . ILE A 1 91 ? -4.201 8.815 23.196 1.00 95.62 91 ILE A C 1
ATOM 715 O O . ILE A 1 91 ? -5.293 8.633 22.665 1.00 95.62 91 ILE A O 1
ATOM 719 N N . LYS A 1 92 ? -3.339 9.740 22.756 1.00 96.31 92 LYS A N 1
ATOM 720 C CA . LYS A 1 92 ? -3.620 10.674 21.657 1.00 96.31 92 LYS A CA 1
ATOM 721 C C . LYS A 1 92 ? -3.816 9.949 20.320 1.00 96.31 92 LYS A C 1
ATOM 723 O O . LYS A 1 92 ? -4.620 10.386 19.493 1.00 96.31 92 LYS A O 1
ATOM 728 N N . PHE A 1 93 ? -3.092 8.850 20.101 1.00 96.69 93 PHE A N 1
ATOM 729 C CA . PHE A 1 93 ? -3.283 7.981 18.942 1.00 96.69 93 PHE A CA 1
ATOM 730 C C . PHE A 1 93 ? -4.683 7.349 18.940 1.00 96.69 93 PHE A C 1
ATOM 732 O O . PHE A 1 93 ? -5.415 7.507 17.962 1.00 96.69 93 PHE A O 1
ATOM 739 N N . GLU A 1 94 ? -5.095 6.697 20.032 1.00 96.06 94 GLU A N 1
ATOM 740 C CA . GLU A 1 94 ? -6.407 6.039 20.102 1.00 96.06 94 GLU A CA 1
ATOM 741 C C . GLU A 1 94 ? -7.567 7.053 20.095 1.00 96.06 94 GLU A C 1
ATOM 743 O O . GLU A 1 94 ? -8.552 6.825 19.397 1.00 96.06 94 GLU A O 1
ATOM 748 N N . GLU A 1 95 ? -7.440 8.215 20.750 1.00 96.56 95 GLU A N 1
ATOM 749 C CA . GLU A 1 95 ? -8.404 9.326 20.634 1.00 96.56 95 GLU A CA 1
ATOM 750 C C . GLU A 1 95 ? -8.604 9.756 19.170 1.00 96.56 95 GLU A C 1
ATOM 752 O O . GLU A 1 95 ? -9.736 9.892 18.693 1.00 96.56 95 GLU A O 1
ATOM 757 N N . SER A 1 96 ? -7.506 9.919 18.423 1.00 95.31 96 SER A N 1
ATOM 758 C CA . SER A 1 96 ? -7.543 10.267 16.999 1.00 95.31 96 SER A CA 1
ATOM 759 C C . SER A 1 96 ? -8.191 9.162 16.154 1.00 95.31 96 SER A C 1
ATOM 761 O O . SER A 1 96 ? -9.036 9.449 15.300 1.00 95.31 96 SER A O 1
ATOM 763 N N . MET A 1 97 ? -7.865 7.896 16.429 1.00 95.25 97 MET A N 1
ATOM 764 C CA . MET A 1 97 ? -8.460 6.737 15.759 1.00 95.25 97 MET A CA 1
ATOM 765 C C . MET A 1 97 ? -9.964 6.615 16.040 1.00 95.25 97 MET A C 1
ATOM 767 O O . MET A 1 97 ? -10.736 6.327 15.123 1.00 95.25 97 MET A O 1
ATOM 771 N N . GLN A 1 98 ? -10.416 6.882 17.267 1.00 95.50 98 GLN A N 1
ATOM 772 C CA . GLN A 1 98 ? -11.837 6.881 17.626 1.00 95.50 98 GLN A CA 1
ATOM 773 C C . GLN A 1 98 ? -12.599 8.027 16.951 1.00 95.50 98 GLN A C 1
ATOM 775 O O . GLN A 1 98 ? -13.648 7.788 16.347 1.00 95.50 98 GLN A O 1
ATOM 780 N N . ALA A 1 99 ? -12.048 9.245 16.951 1.00 95.25 99 ALA A N 1
ATOM 781 C CA . ALA A 1 99 ? -12.629 10.381 16.235 1.00 95.25 99 ALA A CA 1
ATOM 782 C C . ALA A 1 99 ? -12.746 10.117 14.717 1.00 95.25 99 ALA A C 1
ATOM 784 O O . ALA A 1 99 ? -13.767 10.440 14.097 1.00 95.25 99 ALA A O 1
ATOM 785 N N . ALA A 1 100 ? -11.743 9.465 14.119 1.00 94.12 100 ALA A N 1
ATOM 786 C CA . ALA A 1 100 ? -11.774 9.047 12.719 1.00 94.12 100 ALA A CA 1
ATOM 787 C C . ALA A 1 100 ? -12.854 7.982 12.445 1.00 94.12 100 ALA A C 1
ATOM 789 O O . ALA A 1 100 ? -13.610 8.123 11.480 1.00 94.12 100 ALA A O 1
ATOM 790 N N . ARG A 1 101 ? -12.990 6.961 13.312 1.00 93.75 101 ARG A N 1
ATOM 791 C CA . ARG A 1 101 ? -14.058 5.941 13.220 1.00 93.75 101 ARG A CA 1
ATOM 792 C C . ARG A 1 101 ? -15.447 6.586 13.257 1.00 93.75 101 ARG A C 1
ATOM 794 O O . ARG A 1 101 ? -16.249 6.325 12.366 1.00 93.75 101 ARG A O 1
ATOM 801 N N . LEU A 1 102 ? -15.710 7.474 14.222 1.00 93.38 102 LEU A N 1
ATOM 802 C CA . LEU A 1 102 ? -16.987 8.196 14.339 1.00 93.38 102 LEU A CA 1
ATOM 803 C C . LEU A 1 102 ? -17.290 9.033 13.088 1.00 93.38 102 LEU A C 1
ATOM 805 O O . LEU A 1 102 ? -18.393 8.971 12.549 1.00 93.38 102 LEU A O 1
ATOM 809 N N . THR A 1 103 ? -16.294 9.762 12.580 1.00 92.19 103 THR A N 1
ATOM 810 C CA . THR A 1 103 ? -16.424 10.561 11.351 1.00 92.19 103 THR A CA 1
ATOM 811 C C . THR A 1 103 ? -16.760 9.686 10.140 1.00 92.19 103 THR A C 1
ATOM 813 O O . THR A 1 103 ? -17.608 10.056 9.327 1.00 92.19 103 THR A O 1
ATOM 816 N N . GLN A 1 104 ? -16.135 8.510 10.021 1.00 85.00 104 GLN A N 1
ATOM 817 C CA . GLN A 1 104 ? -16.383 7.590 8.914 1.00 85.00 104 GLN A CA 1
ATOM 818 C C . GLN A 1 104 ? -17.755 6.908 9.007 1.00 85.00 104 GLN A C 1
ATOM 820 O O . GLN A 1 104 ? -18.438 6.823 7.987 1.00 85.00 104 GLN A O 1
ATOM 825 N N . THR A 1 105 ? -18.194 6.504 10.204 1.00 85.38 105 THR A N 1
ATOM 826 C CA . THR A 1 105 ? -19.562 6.012 10.437 1.00 85.38 105 THR A CA 1
ATOM 827 C C . THR A 1 105 ? -20.585 7.076 10.055 1.00 85.38 105 THR A C 1
ATOM 829 O O . THR A 1 105 ? -21.449 6.811 9.229 1.00 85.38 105 THR A O 1
ATOM 832 N N . ASN A 1 106 ? -20.435 8.312 10.542 1.00 76.56 106 ASN A N 1
ATOM 833 C CA . ASN A 1 106 ? -21.353 9.408 10.217 1.00 76.56 106 ASN A CA 1
ATOM 834 C C . ASN A 1 106 ? -21.419 9.694 8.703 1.00 76.56 106 ASN A C 1
ATOM 836 O O . ASN A 1 106 ? -22.492 9.993 8.183 1.00 76.56 106 ASN A O 1
ATOM 840 N N . ARG A 1 107 ? -20.302 9.540 7.973 1.00 72.12 107 ARG A N 1
ATOM 841 C CA . ARG A 1 107 ? -20.266 9.644 6.500 1.00 72.12 107 ARG A CA 1
ATOM 842 C C . ARG A 1 107 ? -20.987 8.508 5.770 1.00 72.12 107 ARG A C 1
ATOM 844 O O . ARG A 1 107 ? -21.355 8.705 4.617 1.00 72.12 107 ARG A O 1
ATOM 851 N N . ALA A 1 108 ? -21.150 7.345 6.399 1.00 60.91 108 ALA A N 1
ATOM 852 C CA . ALA A 1 108 ? -21.956 6.248 5.873 1.00 60.91 108 ALA A CA 1
ATOM 853 C C . ALA A 1 108 ? -23.443 6.441 6.222 1.00 60.91 108 ALA A C 1
ATOM 855 O O . ALA A 1 108 ? -24.290 6.331 5.343 1.00 60.91 108 ALA A O 1
ATOM 856 N N . THR A 1 109 ? -23.763 6.817 7.466 1.00 57.66 109 THR A N 1
ATOM 857 C CA . THR A 1 109 ? -25.152 6.990 7.929 1.00 57.66 109 THR A CA 1
ATOM 858 C C . THR A 1 109 ? -25.866 8.180 7.277 1.00 57.66 109 THR A C 1
ATOM 860 O O . THR A 1 109 ? -27.069 8.117 7.049 1.00 57.66 109 THR A O 1
ATOM 863 N N . GLN A 1 110 ? -25.149 9.250 6.906 1.00 48.34 110 GLN A N 1
ATOM 864 C CA . GLN A 1 110 ? -25.727 10.403 6.188 1.00 48.34 110 GLN A CA 1
ATOM 865 C C . GLN A 1 110 ? -26.183 10.097 4.746 1.00 48.34 110 GLN A C 1
ATOM 867 O O . GLN A 1 110 ? -26.678 10.993 4.067 1.00 48.34 110 GLN A O 1
ATOM 872 N N . ILE A 1 111 ? -26.037 8.856 4.270 1.00 51.03 111 ILE A N 1
ATOM 873 C CA . ILE A 1 111 ? -26.615 8.403 2.997 1.00 51.03 111 ILE A CA 1
ATOM 874 C C . ILE A 1 111 ? -28.066 7.898 3.187 1.00 51.03 111 ILE A C 1
ATOM 876 O O . ILE A 1 111 ? -28.811 7.875 2.213 1.00 51.03 111 ILE A O 1
ATOM 880 N N . GLU A 1 112 ? -28.506 7.577 4.415 1.00 44.59 112 GLU A N 1
ATOM 881 C CA . GLU A 1 112 ? -29.812 6.933 4.679 1.00 44.59 112 GLU A CA 1
ATOM 882 C C . GLU A 1 112 ? -30.806 7.745 5.543 1.00 44.59 112 GLU A C 1
ATOM 884 O O . GLU A 1 112 ? -31.856 7.231 5.918 1.00 44.59 112 GLU A O 1
ATOM 889 N N . THR A 1 113 ? -30.549 9.023 5.853 1.00 37.50 113 THR A N 1
ATOM 890 C CA . THR A 1 113 ? -31.471 9.839 6.674 1.00 37.50 113 THR A CA 1
ATOM 891 C C . THR A 1 113 ? -32.228 10.919 5.893 1.00 37.50 113 THR A C 1
ATOM 893 O O . THR A 1 113 ? -31.859 12.092 5.886 1.00 37.50 113 THR A O 1
ATOM 896 N N . SER A 1 114 ? -33.378 10.539 5.322 1.00 29.33 114 SER A N 1
ATOM 897 C CA . SER A 1 114 ? -34.514 11.457 5.102 1.00 29.33 114 SER A CA 1
ATOM 898 C C . SER A 1 114 ? -35.631 11.175 6.125 1.00 29.33 114 SER A C 1
ATOM 900 O O . SER A 1 114 ? -35.852 10.011 6.456 1.00 29.33 114 SER A O 1
ATOM 902 N N . PRO A 1 115 ? -36.324 12.195 6.668 1.00 45.31 115 PRO A N 1
ATOM 903 C CA . PRO A 1 115 ? -37.289 12.017 7.759 1.00 45.31 115 PRO A CA 1
ATOM 904 C C . PRO A 1 115 ? -38.749 11.845 7.295 1.00 45.31 115 PRO A C 1
ATOM 906 O O . PRO A 1 115 ? -39.116 12.288 6.207 1.00 45.31 115 PRO A O 1
ATOM 909 N N . THR A 1 116 ? -39.612 11.428 8.242 1.00 29.33 116 THR A N 1
ATOM 910 C CA . THR A 1 116 ? -41.104 11.477 8.205 1.00 29.33 116 THR A CA 1
ATOM 911 C C . THR A 1 116 ? -41.756 10.391 7.310 1.00 29.33 116 THR A C 1
ATOM 913 O O . THR A 1 116 ? -41.311 10.171 6.195 1.00 29.33 116 THR A O 1
ATOM 916 N N . LEU A 1 117 ? -42.798 9.637 7.707 1.00 31.38 117 LEU A N 1
ATOM 917 C CA . LEU A 1 117 ? -43.928 9.899 8.623 1.00 31.38 117 LEU A CA 1
ATOM 918 C C . LEU A 1 117 ? -44.272 8.731 9.577 1.00 31.38 117 LEU A C 1
ATOM 920 O O . LEU A 1 117 ? -43.957 7.574 9.319 1.00 31.38 117 LEU A O 1
ATOM 924 N N . GLN A 1 118 ? -44.978 9.058 10.666 1.00 39.75 118 GLN A N 1
ATOM 925 C CA . GLN A 1 118 ? -45.551 8.112 11.635 1.00 39.75 118 GLN A CA 1
ATOM 926 C C . GLN A 1 118 ? -46.855 7.461 11.127 1.00 39.75 118 GLN A C 1
ATOM 928 O O . GLN A 1 118 ? -47.666 8.120 10.480 1.00 39.75 118 GLN A O 1
ATOM 933 N N . GLY A 1 119 ? -47.105 6.213 11.538 1.00 29.66 119 GLY A N 1
ATOM 934 C CA . GLY A 1 119 ? -48.395 5.517 11.441 1.00 29.66 119 GLY A CA 1
ATOM 935 C C . GLY A 1 119 ? -48.408 4.288 12.364 1.00 29.66 119 GLY A C 1
ATOM 936 O O . GLY A 1 119 ? -47.416 3.570 12.430 1.00 29.66 119 GLY A O 1
ATOM 937 N N . GLN A 1 120 ? -49.479 4.086 13.137 1.00 34.19 120 GLN A N 1
ATOM 938 C CA . GLN A 1 120 ? -49.546 3.106 14.240 1.00 34.19 120 GLN A CA 1
ATOM 939 C C . GLN A 1 120 ? -50.145 1.746 13.821 1.00 34.19 120 GLN A C 1
ATOM 941 O O . GLN A 1 120 ? -51.072 1.731 13.017 1.00 34.19 120 GLN A O 1
ATOM 946 N N . THR A 1 121 ? -49.719 0.650 14.475 1.00 30.08 121 THR A N 1
ATOM 947 C CA . THR A 1 121 ? -50.522 -0.350 15.251 1.00 30.08 121 THR A CA 1
ATOM 948 C C . THR A 1 121 ? -49.999 -1.806 15.188 1.00 30.08 121 THR A C 1
ATOM 950 O O . THR A 1 121 ? -49.525 -2.271 14.159 1.00 30.08 121 THR A O 1
ATOM 953 N N . ASP A 1 122 ? -50.083 -2.479 16.345 1.00 34.16 122 ASP A N 1
ATOM 954 C CA . ASP A 1 122 ? -49.798 -3.892 16.708 1.00 34.16 122 ASP A CA 1
ATOM 955 C C . ASP A 1 122 ? -50.609 -4.983 15.948 1.00 34.16 122 ASP A C 1
ATOM 957 O O . ASP A 1 122 ? -51.555 -4.616 15.246 1.00 34.16 122 ASP A O 1
ATOM 961 N N . PRO A 1 123 ? -50.418 -6.318 16.181 1.00 46.16 123 PRO A N 1
ATOM 962 C CA . PRO A 1 123 ? -49.314 -7.066 16.833 1.00 46.16 123 PRO A CA 1
ATOM 963 C C . PRO A 1 123 ? -48.822 -8.331 16.052 1.00 46.16 123 PRO A C 1
ATOM 965 O O . PRO A 1 123 ? -49.361 -8.722 15.019 1.00 46.16 123 PRO A O 1
ATOM 968 N N . THR A 1 124 ? -47.821 -9.038 16.601 1.00 33.41 124 THR A N 1
ATOM 969 C CA . THR A 1 124 ? -47.300 -10.373 16.189 1.00 33.41 124 THR A CA 1
ATOM 970 C C . THR A 1 124 ? -48.344 -11.515 16.302 1.00 33.41 124 THR A C 1
ATOM 972 O O . THR A 1 124 ? -49.264 -11.392 17.114 1.00 33.41 124 THR A O 1
ATOM 975 N N . PRO A 1 125 ? -48.207 -12.668 15.586 1.00 45.62 125 PRO A N 1
ATOM 976 C CA . PRO A 1 125 ? -47.335 -13.756 16.085 1.00 45.62 125 PRO A CA 1
ATOM 977 C C . PRO A 1 125 ? -46.641 -14.685 15.042 1.00 45.62 125 PRO A C 1
ATOM 979 O O . PRO A 1 125 ? -47.225 -15.106 14.053 1.00 45.62 125 PRO A O 1
ATOM 982 N N . THR A 1 126 ? -45.416 -15.106 15.389 1.00 36.22 126 THR A N 1
ATOM 983 C CA . THR A 1 126 ? -44.835 -16.469 15.252 1.00 36.22 126 THR A CA 1
ATOM 984 C C . THR A 1 126 ? -44.975 -17.277 13.943 1.00 36.22 126 THR A C 1
ATOM 986 O O . THR A 1 126 ? -46.049 -17.800 13.664 1.00 36.22 126 THR A O 1
ATOM 989 N N . ARG A 1 127 ? -43.834 -17.641 13.314 1.00 32.25 127 ARG A N 1
ATOM 990 C CA . ARG A 1 127 ? -43.349 -19.050 13.195 1.00 32.25 127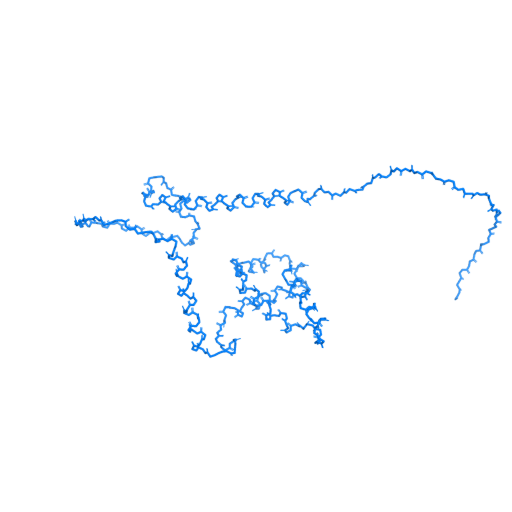 ARG A CA 1
ATOM 991 C C . ARG A 1 127 ? -41.997 -19.165 12.464 1.00 32.25 127 ARG A C 1
ATOM 993 O O . ARG A 1 127 ? -41.742 -18.475 11.488 1.00 32.25 127 ARG A O 1
ATOM 1000 N N . MET A 1 128 ? -41.155 -20.072 12.960 1.00 39.94 128 MET A N 1
ATOM 1001 C CA . MET A 1 128 ? -39.821 -20.406 12.444 1.00 39.94 128 MET A CA 1
ATOM 1002 C C . MET A 1 128 ? -39.858 -21.042 11.047 1.00 39.94 128 MET A C 1
ATOM 1004 O O . MET A 1 128 ? -40.744 -21.854 10.773 1.00 39.94 128 MET A O 1
ATOM 1008 N N . HIS A 1 129 ? -38.809 -20.806 10.259 1.00 39.31 129 HIS A N 1
ATOM 1009 C CA . HIS A 1 129 ? -38.177 -21.862 9.467 1.00 39.31 129 HIS A CA 1
ATOM 1010 C C . HIS A 1 129 ? -36.682 -21.573 9.308 1.00 39.31 129 HIS A C 1
ATOM 1012 O O . HIS A 1 129 ? -36.287 -20.698 8.541 1.00 39.31 129 HIS A O 1
ATOM 1018 N N . ASP A 1 130 ? -35.857 -22.333 10.028 1.00 40.59 130 ASP A N 1
ATOM 1019 C CA . ASP A 1 130 ? -34.421 -22.377 9.786 1.00 40.59 130 ASP A CA 1
ATOM 1020 C C . ASP A 1 130 ? -34.139 -22.896 8.377 1.00 40.59 130 ASP A C 1
ATOM 1022 O O . ASP A 1 130 ? -34.679 -23.924 7.948 1.00 40.59 130 ASP A O 1
ATOM 1026 N N . LYS A 1 131 ? -33.221 -22.223 7.686 1.00 36.03 131 LYS A N 1
ATOM 1027 C CA . LYS A 1 131 ? -32.398 -22.873 6.674 1.00 36.03 131 LYS A CA 1
ATOM 1028 C C . LYS A 1 131 ? -31.032 -22.210 6.613 1.00 36.03 131 LYS A C 1
ATOM 1030 O O . LYS A 1 131 ? -30.763 -21.366 5.761 1.00 36.03 131 LYS A O 1
ATOM 1035 N N . GLU A 1 132 ? -30.171 -22.626 7.535 1.00 41.94 132 GLU A N 1
ATOM 1036 C CA . GLU A 1 132 ? -28.734 -22.428 7.401 1.00 41.94 132 GLU A CA 1
ATOM 1037 C C . GLU A 1 132 ? -28.292 -22.894 6.009 1.00 41.94 132 GLU A C 1
ATOM 1039 O O . GLU A 1 132 ? -28.581 -24.017 5.580 1.00 41.94 132 GLU A O 1
ATOM 1044 N N . LYS A 1 133 ? -27.578 -22.027 5.294 1.00 37.56 133 LYS A N 1
ATOM 1045 C CA . LYS A 1 133 ? -26.782 -22.441 4.148 1.00 37.56 133 LYS A CA 1
ATOM 1046 C C . LYS A 1 133 ? -25.450 -21.715 4.194 1.00 37.56 133 LYS A C 1
ATOM 1048 O O . LYS A 1 133 ? -25.304 -20.607 3.686 1.00 37.56 133 LYS A O 1
ATOM 1053 N N . ASP A 1 134 ? -24.485 -22.383 4.813 1.00 42.19 134 ASP A N 1
ATOM 1054 C CA . ASP A 1 134 ? -23.075 -22.047 4.693 1.00 42.19 134 ASP A CA 1
ATOM 1055 C C . ASP A 1 134 ? -22.672 -22.000 3.212 1.00 42.19 134 ASP A C 1
ATOM 1057 O O . ASP A 1 134 ? -22.536 -23.029 2.547 1.00 42.19 134 ASP A O 1
ATOM 1061 N N . THR A 1 135 ? -22.419 -20.796 2.704 1.00 40.41 135 THR A N 1
ATOM 1062 C CA . THR A 1 135 ? -21.531 -20.585 1.558 1.00 40.41 135 THR A CA 1
ATOM 1063 C C . THR A 1 135 ? -20.591 -19.429 1.855 1.00 40.41 135 THR A C 1
ATOM 1065 O O . THR A 1 135 ? -20.915 -18.256 1.678 1.00 40.41 135 THR A O 1
ATOM 1068 N N . SER A 1 136 ? -19.402 -19.810 2.317 1.00 43.12 136 SER A N 1
ATOM 1069 C CA . SER A 1 136 ? -18.209 -18.975 2.421 1.00 43.12 136 SER A CA 1
ATOM 1070 C C . SER A 1 136 ? -17.948 -18.162 1.144 1.00 43.12 136 SER A C 1
ATOM 1072 O O . SER A 1 136 ? -18.038 -18.689 0.036 1.00 43.12 136 SER A O 1
ATOM 1074 N N . GLY A 1 137 ? -17.538 -16.900 1.317 1.00 39.84 137 GLY A N 1
ATOM 1075 C CA . GLY A 1 137 ? -17.112 -16.011 0.233 1.00 39.84 137 GLY A CA 1
ATOM 1076 C C . GLY A 1 137 ? -18.167 -14.977 -0.154 1.00 39.84 137 GLY A C 1
ATOM 1077 O O . GLY A 1 137 ? -18.888 -15.160 -1.127 1.00 39.84 137 GLY A O 1
ATOM 1078 N N . GLY A 1 138 ? -18.210 -13.857 0.577 1.00 41.00 138 GLY A N 1
ATOM 1079 C CA . GLY A 1 138 ? -19.123 -12.746 0.295 1.00 41.00 138 GLY A CA 1
ATOM 1080 C C . GLY A 1 138 ? -18.946 -12.193 -1.121 1.00 41.00 138 GLY A C 1
ATOM 1081 O O . GLY A 1 138 ? -18.000 -11.450 -1.397 1.00 41.00 138 GLY A O 1
ATOM 1082 N N . SER A 1 139 ? -19.866 -12.551 -2.016 1.00 48.47 139 SER A N 1
ATOM 1083 C CA . SER A 1 139 ? -19.947 -11.994 -3.359 1.00 48.47 139 SER A CA 1
ATOM 1084 C C . SER A 1 139 ? -20.435 -10.544 -3.282 1.00 48.47 139 SER A C 1
ATOM 1086 O O . SER A 1 139 ? -21.348 -10.201 -2.533 1.00 48.47 139 SER A O 1
ATOM 1088 N N . ASN A 1 140 ? -19.842 -9.659 -4.084 1.00 72.38 140 ASN A N 1
ATOM 1089 C CA . ASN A 1 140 ? -20.194 -8.232 -4.111 1.00 72.38 140 ASN A CA 1
ATOM 1090 C C . ASN A 1 140 ? -21.543 -7.950 -4.819 1.00 72.38 140 ASN A C 1
ATOM 1092 O O . ASN A 1 140 ? -21.815 -6.823 -5.228 1.00 72.38 140 ASN A O 1
ATOM 1096 N N . TYR A 1 141 ? -22.353 -8.989 -5.035 1.00 77.00 141 TYR A N 1
ATOM 1097 C CA . TYR A 1 141 ? -23.529 -8.983 -5.898 1.00 77.00 141 TYR A CA 1
ATOM 1098 C C . TYR A 1 141 ? -24.615 -9.904 -5.313 1.00 77.00 141 TYR A C 1
ATOM 1100 O O . TYR A 1 141 ? -24.849 -10.988 -5.844 1.00 77.00 141 TYR A O 1
ATOM 1108 N N . PRO A 1 142 ? -25.288 -9.488 -4.223 1.00 84.12 142 PRO A N 1
ATOM 1109 C CA . PRO A 1 142 ? -26.239 -10.328 -3.481 1.00 84.12 142 PRO A CA 1
ATOM 1110 C C . PRO A 1 142 ? -27.496 -10.734 -4.271 1.00 84.12 142 PRO A C 1
ATOM 1112 O O . PRO A 1 142 ? -28.270 -11.547 -3.786 1.00 84.12 142 PRO A O 1
ATOM 1115 N N . TYR A 1 143 ? -27.691 -10.184 -5.474 1.00 88.19 143 TYR A N 1
ATOM 1116 C CA . TYR A 1 143 ? -28.830 -10.453 -6.356 1.00 88.19 143 TYR A CA 1
ATOM 1117 C C . TYR A 1 143 ? -28.432 -11.134 -7.683 1.00 88.19 143 TYR A C 1
ATOM 1119 O O . TYR A 1 143 ? -29.246 -11.172 -8.598 1.00 88.19 143 TYR A O 1
ATOM 1127 N N . MET A 1 144 ? -27.187 -11.620 -7.847 1.00 86.56 144 MET A N 1
ATOM 1128 C CA . MET A 1 144 ? -26.757 -12.266 -9.109 1.00 86.56 144 MET A CA 1
ATOM 1129 C C . MET A 1 144 ? -27.498 -13.574 -9.395 1.00 86.56 144 MET A C 1
ATOM 1131 O O . MET A 1 144 ? -27.863 -13.815 -10.542 1.00 86.56 144 MET A O 1
ATOM 1135 N N . ASP A 1 145 ? -27.712 -14.382 -8.357 1.00 83.69 145 ASP A N 1
ATOM 1136 C CA . ASP A 1 145 ? -28.320 -15.715 -8.444 1.00 83.69 145 ASP A CA 1
ATOM 1137 C C . ASP A 1 145 ? -29.763 -15.742 -7.896 1.00 83.69 145 ASP A C 1
ATOM 1139 O O . ASP A 1 145 ? -30.332 -16.816 -7.730 1.00 83.69 145 ASP A O 1
ATOM 1143 N N . ALA A 1 146 ? -30.339 -14.575 -7.579 1.00 86.56 146 ALA A N 1
ATOM 1144 C CA . ALA A 1 146 ? -31.666 -14.454 -6.973 1.00 86.56 146 ALA A CA 1
ATOM 1145 C C . ALA A 1 146 ? -32.780 -14.536 -8.027 1.00 86.56 146 ALA A C 1
ATOM 1147 O O . ALA A 1 146 ? -32.725 -13.860 -9.060 1.00 86.56 146 ALA A O 1
ATOM 1148 N N . GLU A 1 147 ? -33.824 -15.315 -7.751 1.00 88.31 147 GLU A N 1
ATOM 1149 C CA . GLU A 1 147 ? -34.990 -15.406 -8.632 1.00 88.31 147 GLU A CA 1
ATOM 1150 C C . GLU A 1 147 ? -35.980 -14.256 -8.392 1.00 88.31 147 GLU A C 1
ATOM 1152 O O . GLU A 1 147 ? -36.109 -13.726 -7.290 1.00 88.31 147 GLU A O 1
ATOM 1157 N N . ALA A 1 148 ? -36.760 -13.881 -9.413 1.00 80.88 148 ALA A N 1
ATOM 1158 C CA . ALA A 1 148 ? -37.707 -12.761 -9.319 1.00 80.88 148 ALA A CA 1
ATOM 1159 C C . ALA A 1 148 ? -38.789 -12.934 -8.229 1.00 80.88 148 ALA A C 1
ATOM 1161 O O . ALA A 1 148 ? -39.366 -11.942 -7.790 1.00 80.88 148 ALA A O 1
ATOM 1162 N N . GLY A 1 149 ? -39.063 -14.171 -7.795 1.00 85.69 149 GLY A N 1
ATOM 1163 C CA . GLY A 1 149 ? -39.966 -14.475 -6.678 1.00 85.69 149 GLY A CA 1
ATOM 1164 C C . GLY A 1 149 ? -39.331 -14.361 -5.285 1.00 85.69 149 GLY A C 1
ATOM 1165 O O . GLY A 1 149 ? -40.057 -14.394 -4.296 1.00 85.69 149 GLY A O 1
ATOM 1166 N N . GLU A 1 150 ? -38.005 -14.227 -5.197 1.00 87.69 150 GLU A N 1
ATOM 1167 C CA . GLU A 1 150 ? -37.253 -14.094 -3.940 1.00 87.69 150 GLU A CA 1
ATOM 1168 C C . GLU A 1 150 ? -37.002 -12.625 -3.555 1.00 87.69 150 GLU A C 1
ATOM 1170 O O . GLU A 1 150 ? -36.652 -12.334 -2.412 1.00 87.69 150 GLU A O 1
ATOM 1175 N N . LEU A 1 151 ? -37.194 -11.687 -4.490 1.00 89.00 151 LEU A N 1
ATOM 1176 C CA . LEU A 1 151 ? -37.030 -10.254 -4.248 1.00 89.00 151 LEU A CA 1
ATOM 1177 C C . LEU A 1 151 ? -38.231 -9.681 -3.489 1.00 89.00 151 LEU A C 1
ATOM 1179 O O . LEU A 1 151 ? -39.378 -9.791 -3.926 1.00 89.00 151 LEU A O 1
ATOM 1183 N N . THR A 1 152 ? -37.962 -8.975 -2.392 1.00 89.69 152 THR A N 1
ATOM 1184 C CA . THR A 1 152 ? -38.991 -8.217 -1.674 1.00 89.69 152 THR A CA 1
ATOM 1185 C C . THR A 1 152 ? -39.117 -6.793 -2.219 1.00 89.69 152 THR A C 1
ATOM 1187 O O . THR A 1 152 ? -38.221 -6.268 -2.882 1.00 89.69 152 THR A O 1
ATOM 1190 N N . VAL A 1 153 ? -40.210 -6.101 -1.881 1.00 86.94 153 VAL A N 1
ATOM 1191 C CA . VAL A 1 153 ? -40.364 -4.665 -2.194 1.00 86.94 153 VAL A CA 1
ATOM 1192 C C . VAL A 1 153 ? -39.262 -3.819 -1.528 1.00 86.94 153 VAL A C 1
ATOM 1194 O O . VAL A 1 153 ? -38.869 -2.794 -2.080 1.00 86.94 153 VAL A O 1
ATOM 1197 N N . GLY A 1 154 ? -38.707 -4.269 -0.394 1.00 88.06 154 GLY A N 1
ATOM 1198 C CA . GLY A 1 154 ? -37.581 -3.612 0.280 1.00 88.06 154 GLY A CA 1
ATOM 1199 C C . GLY A 1 154 ? -36.244 -3.737 -0.463 1.00 88.06 154 GLY A C 1
ATOM 1200 O O . GLY A 1 154 ? -35.377 -2.881 -0.309 1.00 88.06 154 GLY A O 1
ATOM 1201 N N . ASP A 1 155 ? -36.075 -4.749 -1.318 1.00 92.12 155 ASP A N 1
ATOM 1202 C CA . ASP A 1 155 ? -34.843 -4.946 -2.095 1.00 92.12 155 ASP A CA 1
ATOM 1203 C C . ASP A 1 155 ? -34.731 -4.009 -3.304 1.00 92.12 155 ASP A C 1
ATOM 1205 O O . ASP A 1 155 ? -33.634 -3.793 -3.822 1.00 92.12 155 ASP A O 1
ATOM 1209 N N . VAL A 1 156 ? -35.849 -3.430 -3.760 1.00 91.06 156 VAL A N 1
ATOM 1210 C CA . VAL A 1 156 ? -35.934 -2.658 -5.012 1.00 91.06 156 VAL A CA 1
ATOM 1211 C C . VAL A 1 156 ? -34.980 -1.461 -5.019 1.00 91.06 156 VAL A C 1
ATOM 1213 O O . VAL A 1 156 ? -34.299 -1.218 -6.018 1.00 91.06 156 VAL A O 1
ATOM 1216 N N . GLU A 1 157 ? -34.882 -0.728 -3.908 1.00 91.75 157 GLU A N 1
ATOM 1217 C CA . GLU A 1 157 ? -33.982 0.424 -3.786 1.00 91.75 157 GLU A CA 1
ATOM 1218 C C . GLU A 1 157 ? -32.506 0.004 -3.845 1.00 91.75 157 GLU A C 1
ATOM 1220 O O . GLU A 1 157 ? -31.710 0.577 -4.599 1.00 91.75 157 GLU A O 1
ATOM 1225 N N . ARG A 1 158 ? -32.149 -1.058 -3.115 1.00 91.06 158 ARG A N 1
ATOM 1226 C CA . ARG A 1 158 ? -30.784 -1.591 -3.072 1.00 91.06 158 ARG A CA 1
ATOM 1227 C C . ARG A 1 158 ? -30.365 -2.176 -4.421 1.00 91.06 158 ARG A C 1
ATOM 1229 O O . ARG A 1 158 ? -29.253 -1.908 -4.878 1.00 91.06 158 ARG A O 1
ATOM 1236 N N . LEU A 1 159 ? -31.257 -2.902 -5.094 1.00 92.88 159 LEU A N 1
ATOM 1237 C CA . LEU A 1 159 ? -31.046 -3.419 -6.446 1.00 92.88 159 LEU A CA 1
ATOM 1238 C C . LEU A 1 159 ? -30.843 -2.282 -7.458 1.00 92.88 159 LEU A C 1
ATOM 1240 O O . LEU A 1 159 ? -29.899 -2.322 -8.249 1.00 92.88 159 LEU A O 1
ATOM 1244 N N . LEU A 1 160 ? -31.677 -1.237 -7.408 1.00 93.19 160 LEU A N 1
ATOM 1245 C CA . LEU A 1 160 ? -31.556 -0.065 -8.277 1.00 93.19 160 LEU A CA 1
ATOM 1246 C C . LEU A 1 160 ? -30.238 0.692 -8.044 1.00 93.19 160 LEU A C 1
ATOM 1248 O O . LEU A 1 160 ? -29.617 1.159 -9.003 1.00 93.19 160 LEU A O 1
ATOM 1252 N N . SER A 1 161 ? -29.802 0.806 -6.788 1.00 92.19 161 SER A N 1
ATOM 1253 C CA . SER A 1 161 ? -28.519 1.411 -6.417 1.00 92.19 161 SER A CA 1
ATOM 1254 C C . SER A 1 161 ? -27.335 0.617 -6.986 1.00 92.19 161 SER A C 1
ATOM 1256 O O . SER A 1 161 ? -26.496 1.174 -7.700 1.00 92.19 161 SER A O 1
ATOM 1258 N N . LEU A 1 162 ? -27.320 -0.707 -6.784 1.00 91.69 162 LEU A N 1
ATOM 1259 C CA . LEU A 1 162 ? -26.287 -1.602 -7.317 1.00 91.69 162 LEU A CA 1
ATOM 1260 C C . LEU A 1 162 ? -26.249 -1.602 -8.853 1.00 91.69 162 LEU A C 1
ATOM 1262 O O . LEU A 1 162 ? -25.168 -1.542 -9.440 1.00 91.69 162 LEU A O 1
ATOM 1266 N N . TYR A 1 163 ? -27.407 -1.596 -9.519 1.00 93.00 163 TYR A N 1
ATOM 1267 C CA . TYR A 1 163 ? -27.490 -1.472 -10.977 1.00 93.00 163 TYR A CA 1
ATOM 1268 C C . TYR A 1 163 ? -26.853 -0.165 -11.478 1.00 93.00 163 TYR A C 1
ATOM 1270 O O . TYR A 1 163 ? -26.015 -0.190 -12.384 1.00 93.00 163 TYR A O 1
ATOM 1278 N N . LYS A 1 164 ? -27.188 0.979 -10.863 1.00 95.50 164 LYS A N 1
ATOM 1279 C CA . LYS A 1 164 ? -26.610 2.289 -11.218 1.00 95.50 164 LYS A CA 1
ATOM 1280 C C . LYS A 1 164 ? -25.090 2.316 -11.034 1.00 95.50 164 LYS A C 1
ATOM 1282 O O . LYS A 1 164 ? -24.384 2.843 -11.898 1.00 95.50 164 LYS A O 1
ATOM 1287 N N . ASP A 1 165 ? -24.576 1.737 -9.951 1.00 92.50 165 ASP A N 1
ATOM 1288 C CA . ASP A 1 165 ? -23.137 1.628 -9.687 1.00 92.50 165 ASP A CA 1
ATOM 1289 C C . ASP A 1 165 ? -22.420 0.757 -10.738 1.00 92.50 165 ASP A C 1
ATOM 1291 O O . ASP A 1 165 ? -21.429 1.191 -11.334 1.00 92.50 165 ASP A O 1
ATOM 1295 N N . VAL A 1 166 ? -22.962 -0.423 -11.062 1.00 93.25 166 VAL A N 1
ATOM 1296 C CA 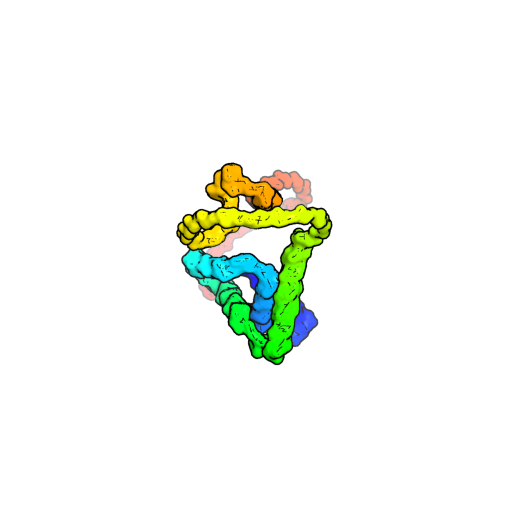. VAL A 1 166 ? -22.421 -1.311 -12.109 1.00 93.25 166 VAL A CA 1
ATOM 1297 C C . VAL A 1 166 ? -22.398 -0.620 -13.476 1.00 93.25 166 VAL A C 1
ATOM 1299 O O . VAL A 1 166 ? -21.361 -0.623 -14.147 1.00 93.25 166 VAL A O 1
ATOM 1302 N N . VAL A 1 167 ? -23.490 0.042 -13.874 1.00 95.31 167 VAL A N 1
ATOM 1303 C CA . VAL A 1 167 ? -23.562 0.806 -15.133 1.00 95.31 167 VAL A CA 1
ATOM 1304 C C . VAL A 1 167 ? -22.559 1.964 -15.145 1.00 95.31 167 VAL A C 1
ATOM 1306 O O . VAL A 1 167 ? -21.907 2.203 -16.165 1.00 95.31 167 VAL A O 1
ATOM 1309 N N . THR A 1 168 ? -22.368 2.656 -14.019 1.00 94.81 168 THR A N 1
ATOM 1310 C CA . THR A 1 168 ? -21.401 3.762 -13.896 1.00 94.81 168 THR A CA 1
ATOM 1311 C C . THR A 1 168 ? -19.960 3.269 -14.034 1.00 94.81 168 THR A C 1
ATOM 1313 O O . THR A 1 168 ? -19.166 3.861 -14.777 1.00 94.81 168 THR A O 1
ATOM 1316 N N . LYS A 1 169 ? -19.626 2.145 -13.387 1.00 92.50 169 LYS A N 1
ATOM 1317 C CA . LYS A 1 169 ? -18.321 1.476 -13.493 1.00 92.50 169 LYS A CA 1
ATOM 1318 C C . LYS A 1 169 ? -18.044 1.017 -14.922 1.00 92.50 169 LYS A C 1
ATOM 1320 O O . LYS A 1 169 ? -16.992 1.351 -15.468 1.00 92.50 169 LYS A O 1
ATOM 1325 N N . TYR A 1 170 ? -19.001 0.336 -15.557 1.00 94.81 170 TYR A N 1
ATOM 1326 C CA . TYR A 1 170 ? -18.880 -0.104 -16.949 1.00 94.81 170 TYR A CA 1
ATOM 1327 C C . TYR A 1 170 ? -18.717 1.079 -17.914 1.00 94.81 170 TYR A C 1
ATOM 1329 O O . TYR A 1 170 ? -17.809 1.078 -18.739 1.00 94.81 170 TYR A O 1
ATOM 1337 N N . THR A 1 171 ? -19.531 2.128 -17.771 1.00 94.38 171 THR A N 1
ATOM 1338 C CA . THR A 1 171 ? -19.460 3.338 -18.610 1.00 94.38 171 THR A CA 1
ATOM 1339 C C . THR A 1 171 ? -18.104 4.034 -18.486 1.00 94.38 171 THR A C 1
ATOM 1341 O O . THR A 1 171 ? -17.529 4.471 -19.485 1.00 94.38 171 THR A O 1
ATOM 1344 N N . SER A 1 172 ? -17.567 4.122 -17.267 1.00 92.19 172 SER A N 1
ATOM 1345 C CA . SER A 1 172 ? -16.248 4.708 -17.006 1.00 92.19 172 SER A CA 1
ATOM 1346 C C . SER A 1 172 ? -15.129 3.864 -17.623 1.00 92.19 172 SER A C 1
ATOM 1348 O O . SER A 1 172 ? -14.267 4.402 -18.318 1.00 92.19 172 SER A O 1
ATOM 1350 N N . LEU A 1 173 ? -15.184 2.539 -17.454 1.00 94.12 173 LEU A N 1
ATOM 1351 C CA . LEU A 1 173 ? -14.233 1.607 -18.062 1.00 94.12 173 LEU A CA 1
ATOM 1352 C C . LEU A 1 173 ? -14.284 1.663 -19.596 1.00 94.12 173 LEU A C 1
ATOM 1354 O O . LEU A 1 173 ? -13.241 1.764 -20.235 1.00 94.12 173 LEU A O 1
ATOM 1358 N N . TYR A 1 174 ? -15.479 1.669 -20.190 1.00 89.44 174 TYR A N 1
ATOM 1359 C CA . TYR A 1 174 ? -15.684 1.776 -21.636 1.00 89.44 174 TYR A CA 1
ATOM 1360 C C . TYR A 1 174 ? -15.073 3.059 -22.210 1.00 89.44 174 TYR A C 1
ATOM 1362 O O . TYR A 1 174 ? -14.369 3.001 -23.219 1.00 89.44 174 TYR A O 1
ATOM 1370 N N . LYS A 1 175 ? -15.281 4.210 -21.549 1.00 91.94 175 LYS A N 1
ATOM 1371 C CA . LYS A 1 175 ? -14.645 5.483 -21.927 1.00 91.94 175 LYS A CA 1
ATOM 1372 C C . LYS A 1 175 ? -13.119 5.357 -21.917 1.00 91.94 175 LYS A C 1
ATOM 1374 O O . LYS A 1 175 ? -12.477 5.678 -22.914 1.00 91.94 175 LYS A O 1
ATOM 1379 N N . VAL A 1 176 ? -12.536 4.829 -20.837 1.00 92.88 176 VAL A N 1
ATOM 1380 C CA . VAL A 1 176 ? -11.079 4.634 -20.731 1.00 92.88 176 VAL A CA 1
ATOM 1381 C C . VAL A 1 176 ? -10.555 3.691 -21.821 1.00 92.88 176 VAL A C 1
ATOM 1383 O O . VAL A 1 176 ? -9.587 4.029 -22.495 1.00 92.88 176 VAL A O 1
ATOM 1386 N N . VAL A 1 177 ? -11.210 2.550 -22.059 1.00 89.25 177 VAL A N 1
ATOM 1387 C CA . VAL A 1 177 ? -10.801 1.569 -23.082 1.00 89.25 177 VAL A CA 1
ATOM 1388 C C . VAL A 1 177 ? -10.926 2.136 -24.501 1.00 89.25 177 VAL A C 1
ATOM 1390 O O . VAL A 1 177 ? -10.032 1.912 -25.316 1.00 89.25 177 VAL A O 1
ATOM 1393 N N . ARG A 1 178 ? -11.969 2.925 -24.800 1.00 87.12 178 ARG A N 1
ATOM 1394 C CA . ARG A 1 178 ? -12.106 3.668 -26.069 1.00 87.12 178 ARG A CA 1
ATOM 1395 C C . ARG A 1 178 ? -10.920 4.606 -26.299 1.00 87.12 178 ARG A C 1
ATOM 1397 O O . ARG A 1 178 ? -10.288 4.524 -27.348 1.00 87.12 178 ARG A O 1
ATOM 1404 N N . HIS A 1 179 ? -10.587 5.450 -25.322 1.00 80.56 179 HIS A N 1
ATOM 1405 C CA . HIS A 1 179 ? -9.464 6.386 -25.444 1.00 80.56 179 HIS A CA 1
ATOM 1406 C C . HIS A 1 179 ? -8.101 5.673 -25.514 1.00 80.56 179 HIS A C 1
ATOM 1408 O O . HIS A 1 179 ? -7.240 6.091 -26.284 1.00 80.56 179 HIS A O 1
ATOM 1414 N N . LEU A 1 180 ? -7.927 4.556 -24.798 1.00 72.81 180 LEU A N 1
ATOM 1415 C CA . LEU A 1 180 ? -6.711 3.734 -24.849 1.00 72.81 180 LEU A CA 1
ATOM 1416 C C . LEU A 1 180 ? -6.568 2.935 -26.161 1.00 72.81 180 LEU A C 1
ATOM 1418 O O . LEU A 1 180 ? -5.461 2.564 -26.541 1.00 72.81 180 LEU A O 1
ATOM 1422 N N . SER A 1 181 ? -7.676 2.666 -26.857 1.00 65.50 181 SER A N 1
ATOM 1423 C CA . SER A 1 181 ? -7.665 2.004 -28.171 1.00 65.50 181 SER A CA 1
ATOM 1424 C C . SER A 1 181 ? -7.288 2.966 -29.300 1.00 65.50 181 SER A C 1
ATOM 1426 O O . SER A 1 181 ? -6.697 2.541 -30.286 1.00 65.50 181 SER A O 1
ATOM 1428 N N . ILE A 1 182 ? -7.598 4.258 -29.150 1.00 54.53 182 ILE A N 1
ATOM 1429 C CA . ILE A 1 182 ? -7.271 5.301 -30.135 1.00 54.53 182 ILE A CA 1
ATOM 1430 C C . ILE A 1 182 ? -5.784 5.688 -30.058 1.00 54.53 182 ILE A C 1
ATOM 1432 O O . ILE A 1 182 ? -5.148 5.883 -31.088 1.00 54.53 182 ILE A O 1
ATOM 1436 N N . SER A 1 183 ? -5.178 5.699 -28.865 1.00 47.75 183 SER A N 1
ATOM 1437 C CA . SER A 1 183 ? -3.769 6.090 -28.675 1.00 47.75 183 SER A CA 1
ATOM 1438 C C . SER A 1 183 ? -2.718 5.047 -29.099 1.00 47.75 183 SER A C 1
ATOM 1440 O O . SER A 1 183 ? -1.538 5.211 -28.785 1.00 47.75 183 SER A O 1
ATOM 1442 N N . LYS A 1 184 ? -3.105 3.973 -29.807 1.00 50.38 184 LYS A N 1
ATOM 1443 C CA . LYS A 1 184 ? -2.182 2.921 -30.284 1.00 50.38 184 LYS A CA 1
ATOM 1444 C C . LYS A 1 184 ? -1.895 2.958 -31.795 1.00 50.38 184 LYS A C 1
ATOM 1446 O O . LYS A 1 184 ? -1.095 2.158 -32.275 1.00 50.38 184 LYS A O 1
ATOM 1451 N N . THR A 1 185 ? -2.489 3.885 -32.542 1.00 46.78 185 THR A N 1
ATOM 1452 C CA . THR A 1 185 ? -2.296 3.994 -34.000 1.00 46.78 185 THR A CA 1
ATOM 1453 C C . THR A 1 185 ? -2.065 5.435 -34.428 1.00 46.78 185 THR A C 1
ATOM 1455 O O . THR A 1 185 ? -2.929 6.048 -35.036 1.00 46.78 185 THR A O 1
ATOM 1458 N N . GLU A 1 186 ? -0.867 5.950 -34.148 1.00 36.84 186 GLU A N 1
ATOM 1459 C CA . GLU A 1 186 ? -0.295 7.076 -34.894 1.00 36.84 186 GLU A CA 1
ATOM 1460 C C . GLU A 1 186 ? 1.243 7.045 -34.812 1.00 36.84 186 GLU A C 1
ATOM 1462 O O . GLU A 1 186 ? 1.861 7.419 -33.819 1.00 36.84 186 GLU A O 1
ATOM 1467 N N . THR A 1 187 ? 1.866 6.554 -35.887 1.00 45.94 187 THR A N 1
ATOM 1468 C CA . THR A 1 187 ? 3.279 6.806 -36.218 1.00 45.94 187 THR A CA 1
ATOM 1469 C C . THR A 1 187 ? 3.299 7.391 -37.631 1.00 45.94 187 THR A C 1
ATOM 1471 O O . THR A 1 187 ? 3.025 6.646 -38.570 1.00 45.94 187 THR A O 1
ATOM 1474 N N . PRO A 1 188 ? 3.549 8.703 -37.810 1.00 37.12 188 PRO A N 1
ATOM 1475 C CA . PRO A 1 188 ? 3.520 9.326 -39.131 1.00 37.12 188 PRO A CA 1
ATOM 1476 C C . PRO A 1 188 ? 4.907 9.803 -39.598 1.00 37.12 188 PRO A C 1
ATOM 1478 O O . PRO A 1 188 ? 5.320 10.926 -39.328 1.00 37.12 188 PRO A O 1
ATOM 1481 N N . VAL A 1 189 ? 5.603 8.953 -40.358 1.00 36.47 189 VAL A N 1
ATOM 1482 C CA . VAL A 1 189 ? 6.634 9.305 -41.363 1.00 36.47 189 VAL A CA 1
ATOM 1483 C C . VAL A 1 189 ? 6.703 8.115 -42.347 1.00 36.47 189 VAL A C 1
ATOM 1485 O O . VAL A 1 189 ? 6.545 6.994 -41.859 1.00 36.47 189 VAL A O 1
ATOM 1488 N N . PRO A 1 190 ? 6.963 8.268 -43.670 1.00 43.56 190 PRO A N 1
ATOM 1489 C CA . PRO A 1 190 ? 7.446 9.471 -44.367 1.00 43.56 190 PRO A CA 1
ATOM 1490 C C . PRO A 1 190 ? 6.792 9.814 -45.733 1.00 43.56 190 PRO A C 1
ATOM 1492 O O . PRO A 1 190 ? 6.397 8.935 -46.484 1.00 43.56 190 PRO A O 1
ATOM 1495 N N . HIS A 1 191 ? 6.849 11.093 -46.118 1.00 32.50 191 HIS A N 1
ATOM 1496 C CA . HIS A 1 191 ? 6.985 11.604 -47.500 1.00 32.50 191 HIS A CA 1
ATOM 1497 C C . HIS A 1 191 ? 7.703 12.966 -47.354 1.00 32.50 191 HIS A C 1
ATOM 1499 O O . HIS A 1 191 ? 7.322 13.742 -46.487 1.00 32.50 191 HIS A O 1
ATOM 1505 N N . SER A 1 192 ? 8.860 13.269 -47.952 1.00 37.16 192 SER A N 1
ATOM 1506 C CA . SER A 1 192 ? 9.299 13.154 -49.353 1.00 37.16 192 SER A CA 1
ATOM 1507 C C . SER A 1 192 ? 8.521 14.069 -50.297 1.00 37.16 192 SER A C 1
ATOM 1509 O O . SER A 1 192 ? 7.632 13.624 -51.010 1.00 37.16 192 SER A O 1
ATOM 1511 N N . GLU A 1 193 ? 8.921 15.340 -50.310 1.00 32.62 193 GLU A N 1
ATOM 1512 C CA . GLU A 1 193 ? 8.742 16.277 -51.420 1.00 32.62 193 GLU A CA 1
ATOM 1513 C C . GLU A 1 193 ? 9.982 17.180 -51.472 1.00 32.62 193 GLU A C 1
ATOM 1515 O O . GLU A 1 193 ? 10.567 17.506 -50.435 1.00 32.62 193 GLU A O 1
ATOM 1520 N N . GLY A 1 194 ? 10.455 17.493 -52.678 1.00 32.62 194 GLY A N 1
ATOM 1521 C CA . GLY A 1 194 ? 11.713 18.209 -52.888 1.00 32.62 194 GLY A CA 1
ATOM 1522 C C . GLY A 1 194 ? 11.491 19.625 -53.399 1.00 32.62 194 GLY A C 1
ATOM 1523 O O . GLY A 1 194 ? 10.648 19.841 -54.265 1.00 32.62 194 GLY A O 1
ATOM 1524 N N . THR A 1 195 ? 12.331 20.559 -52.948 1.00 34.19 195 THR A N 1
ATOM 1525 C CA . THR A 1 195 ? 12.443 21.889 -53.557 1.00 34.19 195 THR A CA 1
ATOM 1526 C C . THR A 1 195 ? 13.904 22.181 -53.864 1.00 34.19 195 THR A C 1
ATOM 1528 O O . THR A 1 195 ? 14.751 22.239 -52.976 1.00 34.19 195 THR A O 1
ATOM 1531 N N . SER A 1 196 ? 14.197 22.347 -55.148 1.00 35.31 196 SER A N 1
ATOM 1532 C CA . SER A 1 196 ? 15.508 22.714 -55.676 1.00 35.31 196 SER A CA 1
ATOM 1533 C C . SER A 1 196 ? 15.853 24.177 -55.401 1.00 35.31 196 SER A C 1
ATOM 1535 O O . SER A 1 196 ? 15.023 25.046 -55.667 1.00 35.31 196 SER A O 1
ATOM 1537 N N . PHE A 1 197 ? 17.110 24.469 -55.056 1.00 30.75 197 PHE A N 1
ATOM 1538 C CA . PHE A 1 197 ? 17.740 25.725 -55.471 1.00 30.75 197 PHE A CA 1
ATOM 1539 C C . PHE A 1 197 ? 19.237 25.540 -55.768 1.00 30.75 197 PHE A C 1
ATOM 1541 O O . PHE A 1 197 ? 19.901 24.681 -55.193 1.00 30.75 197 PHE A O 1
ATOM 1548 N N . LEU A 1 198 ? 19.719 26.320 -56.737 1.00 32.38 198 LEU A N 1
ATOM 1549 C CA . LEU A 1 198 ? 21.089 26.359 -57.277 1.00 32.38 198 LEU A CA 1
ATOM 1550 C C . LEU A 1 198 ? 22.075 26.931 -56.221 1.00 32.38 198 LEU A C 1
ATOM 1552 O O . LEU A 1 198 ? 21.619 27.493 -55.231 1.00 32.38 198 LEU A O 1
ATOM 1556 N N . LEU A 1 199 ? 23.412 26.890 -56.312 1.00 28.20 199 LEU A N 1
ATOM 1557 C CA . LEU A 1 199 ? 24.393 26.825 -57.416 1.00 28.20 199 LEU A CA 1
ATOM 1558 C C . LEU A 1 199 ? 25.744 26.412 -56.744 1.00 28.20 199 LEU A C 1
ATOM 1560 O O . LEU A 1 199 ? 26.003 26.867 -55.633 1.00 28.20 199 LEU A O 1
ATOM 1564 N N . THR A 1 200 ? 26.636 25.555 -57.259 1.00 28.91 200 THR A N 1
ATOM 1565 C CA . THR A 1 200 ? 27.752 25.902 -58.177 1.00 28.91 200 THR A CA 1
ATOM 1566 C C . THR A 1 200 ? 28.730 24.704 -58.250 1.00 28.91 200 THR A C 1
ATOM 1568 O O . THR A 1 200 ? 29.022 24.089 -57.229 1.00 28.91 200 THR A O 1
ATOM 1571 N N . GLN A 1 201 ? 29.269 24.413 -59.436 1.00 30.69 201 GLN A N 1
ATOM 1572 C CA . GLN A 1 201 ? 30.478 23.602 -59.724 1.00 30.69 201 GLN A CA 1
ATOM 1573 C C . GLN A 1 201 ? 31.419 24.472 -60.602 1.00 30.69 201 GLN A C 1
ATOM 1575 O O . GLN A 1 201 ? 30.955 25.543 -61.010 1.00 30.69 201 GLN A O 1
ATOM 1580 N N . PRO A 1 202 ? 32.650 24.062 -61.000 1.00 42.25 202 PRO A N 1
ATOM 1581 C CA . PRO A 1 202 ? 33.445 22.851 -60.695 1.00 42.25 202 PRO A CA 1
ATOM 1582 C C . PRO A 1 202 ? 34.724 23.248 -59.887 1.00 42.25 202 PRO A C 1
ATOM 1584 O O . PRO A 1 202 ? 34.671 24.270 -59.212 1.00 42.25 202 PRO A O 1
ATOM 1587 N N . GLU A 1 203 ? 35.882 22.569 -59.796 1.00 29.59 203 GLU A N 1
ATOM 1588 C CA . GLU A 1 203 ? 36.457 21.304 -60.325 1.00 29.59 203 GLU A CA 1
ATOM 1589 C C . GLU A 1 203 ? 37.010 20.444 -59.137 1.00 29.59 203 GLU A C 1
ATOM 1591 O O . GLU A 1 203 ? 36.502 20.588 -58.029 1.00 29.59 203 GLU A O 1
ATOM 1596 N N . GLY A 1 204 ? 37.990 19.519 -59.203 1.00 30.66 204 GLY A N 1
ATOM 1597 C CA . GLY A 1 204 ? 38.877 19.029 -60.271 1.00 30.66 204 GLY A CA 1
ATOM 1598 C C . GLY A 1 204 ? 39.883 17.964 -59.787 1.00 30.66 204 GLY A C 1
ATOM 1599 O O . GLY A 1 204 ? 40.272 17.942 -58.625 1.00 30.66 204 GLY A O 1
ATOM 1600 N N . THR A 1 205 ? 40.325 17.109 -60.718 1.00 35.41 205 THR A N 1
ATOM 1601 C CA . THR A 1 205 ? 41.501 16.200 -60.671 1.00 35.41 205 THR A CA 1
ATOM 1602 C C . THR A 1 205 ? 41.661 15.130 -59.569 1.00 35.41 205 THR A C 1
ATOM 1604 O O . THR A 1 205 ? 41.864 15.392 -58.390 1.00 35.41 205 THR A O 1
ATOM 1607 N N . ASN A 1 206 ? 41.740 13.885 -60.052 1.00 31.89 206 ASN A N 1
ATOM 1608 C CA . ASN A 1 206 ? 42.282 12.675 -59.418 1.00 31.89 206 ASN A CA 1
ATOM 1609 C C . ASN A 1 206 ? 43.606 12.861 -58.642 1.00 31.89 206 ASN A C 1
ATOM 1611 O O . ASN A 1 206 ? 44.468 13.606 -59.099 1.00 31.89 206 ASN A O 1
ATOM 1615 N N . THR A 1 207 ? 43.867 11.999 -57.644 1.00 36.59 207 THR A N 1
ATOM 1616 C CA . THR A 1 207 ? 45.045 11.086 -57.607 1.00 36.59 207 THR A CA 1
ATOM 1617 C C . THR A 1 207 ? 44.817 9.948 -56.591 1.00 36.59 207 THR A C 1
ATOM 1619 O O . THR A 1 207 ? 44.138 10.125 -55.584 1.00 36.59 207 THR A O 1
ATOM 1622 N N . LYS A 1 208 ? 45.373 8.762 -56.873 1.00 35.31 208 LYS A N 1
ATOM 1623 C CA . LYS A 1 208 ? 45.256 7.509 -56.106 1.00 35.31 208 LYS A CA 1
ATOM 1624 C C . LYS A 1 208 ? 46.623 7.106 -55.528 1.00 35.31 208 LYS A C 1
ATOM 1626 O O . LYS A 1 208 ? 47.501 6.763 -56.312 1.00 35.31 208 LYS A O 1
ATOM 1631 N N . ILE A 1 209 ? 46.773 7.075 -54.200 1.00 43.22 209 ILE A N 1
ATOM 1632 C CA . ILE A 1 209 ? 47.881 6.430 -53.451 1.00 43.22 209 ILE A CA 1
ATOM 1633 C C . ILE A 1 209 ? 47.289 6.057 -52.068 1.00 43.22 209 ILE A C 1
ATOM 1635 O O . ILE A 1 209 ? 46.784 6.953 -51.403 1.00 43.22 209 ILE A O 1
ATOM 1639 N N . ASP A 1 210 ? 47.045 4.821 -51.624 1.00 38.88 210 ASP A N 1
ATOM 1640 C CA . ASP A 1 210 ? 47.780 3.541 -51.570 1.00 38.88 210 ASP A CA 1
ATOM 1641 C C . ASP A 1 210 ? 48.561 3.310 -50.241 1.00 38.88 210 ASP A C 1
ATOM 1643 O O . ASP A 1 210 ? 49.519 4.008 -49.934 1.00 38.88 210 ASP A O 1
ATOM 1647 N N . HIS A 1 211 ? 48.079 2.309 -49.483 1.00 39.31 211 HIS A N 1
ATOM 1648 C CA . HIS A 1 211 ? 48.681 1.482 -48.413 1.00 39.31 211 HIS A CA 1
ATOM 1649 C C . HIS A 1 211 ? 49.258 2.008 -47.061 1.00 39.31 211 HIS A C 1
ATOM 1651 O O . HIS A 1 211 ? 50.022 2.956 -46.948 1.00 39.31 211 HIS A O 1
ATOM 1657 N N . GLN A 1 212 ? 48.998 1.152 -46.052 1.00 40.56 212 GLN A N 1
ATOM 1658 C CA . GLN A 1 212 ? 49.857 0.742 -44.919 1.00 40.56 212 GLN A CA 1
ATOM 1659 C C . GLN A 1 212 ? 49.819 1.424 -43.530 1.00 40.56 212 GLN A C 1
ATOM 1661 O O . GLN A 1 212 ? 50.716 2.142 -43.109 1.00 40.56 212 GLN A O 1
ATOM 1666 N N . LYS A 1 213 ? 48.856 0.967 -42.716 1.00 39.59 213 LYS A N 1
ATOM 1667 C CA . LYS A 1 213 ? 49.089 0.124 -41.515 1.00 39.59 213 LYS A CA 1
ATOM 1668 C C . LYS A 1 213 ? 50.379 0.358 -40.683 1.00 39.59 213 LYS A C 1
ATOM 1670 O O . LYS A 1 213 ? 51.381 -0.315 -40.899 1.00 39.59 213 LYS A O 1
ATOM 1675 N N . GLY A 1 214 ? 50.222 1.099 -39.583 1.00 40.31 214 GLY A N 1
ATOM 1676 C CA . GLY A 1 214 ? 50.571 0.644 -38.226 1.00 40.31 214 GLY A CA 1
ATOM 1677 C C . GLY A 1 214 ? 52.022 0.731 -37.729 1.00 40.31 214 GLY A C 1
ATOM 1678 O O . GLY A 1 214 ? 52.828 -0.161 -37.994 1.00 40.31 214 GLY A O 1
ATOM 1679 N N . LYS A 1 215 ? 52.253 1.651 -36.786 1.00 37.91 215 LYS A N 1
ATOM 1680 C CA . LYS A 1 215 ? 52.628 1.299 -35.405 1.00 37.91 215 LYS A CA 1
ATOM 1681 C C . LYS A 1 215 ? 52.245 2.411 -34.431 1.00 37.91 215 LYS A C 1
ATOM 1683 O O . LYS A 1 215 ? 52.149 3.561 -34.904 1.00 37.91 215 LYS A O 1
#